Protein AF-A0A956G5C5-F1 (afdb_monomer)

Sequence (320 aa):
MAGDRRRPPRAARRTRARPTLALALTLTLLAPIALALLGCQPGQIGEELHADAEATRADAASAAADSLAPDGGAHPPGADAGSASDAQGPSPDAHVDNGAPATLCAPIAGASYASLSTAVKSDRPAAVHGDLNLMLRKQRAVGETQGLVDVGGPTDPAQPPQLYSLFGDQRVPAFSAVYQVEAWDWGCNCPKGWITSPPVTLAGMATTPGEILHAPKSSYDIGNGHTALVLYATEHTITIKYTREDNVVSGYTVHIDNICVEPSLLALYRALDAAGRGTLPALDPQQPMGRARGAEIHVAIRDTGAWMDPRVRKDWWQGK

Structure (mmCIF, N/CA/C/O backbone):
data_AF-A0A956G5C5-F1
#
_entry.id   AF-A0A956G5C5-F1
#
loop_
_atom_site.group_PDB
_atom_site.id
_atom_site.type_symbol
_atom_site.label_atom_id
_atom_site.label_alt_id
_atom_site.label_comp_id
_atom_site.label_asym_id
_atom_site.label_entity_id
_atom_site.label_seq_id
_atom_site.pdbx_PDB_ins_code
_atom_site.Cartn_x
_atom_site.Cartn_y
_atom_site.Cartn_z
_atom_site.occupancy
_atom_site.B_iso_or_equiv
_atom_site.auth_seq_id
_atom_site.auth_comp_id
_atom_site.auth_asym_id
_atom_site.auth_atom_id
_atom_site.pdbx_PDB_model_num
ATOM 1 N N . MET A 1 1 ? -62.486 -16.475 -11.092 1.00 40.41 1 MET A N 1
ATOM 2 C CA . MET A 1 1 ? -62.879 -16.262 -12.501 1.00 40.41 1 MET A CA 1
ATOM 3 C C . MET A 1 1 ? -62.954 -14.765 -12.765 1.00 40.41 1 MET A C 1
ATOM 5 O O . MET A 1 1 ? -63.597 -14.072 -11.996 1.00 40.41 1 MET A O 1
ATOM 9 N N . ALA A 1 2 ? -62.213 -14.324 -13.786 1.00 44.41 2 ALA A N 1
ATOM 10 C CA . ALA A 1 2 ? -62.256 -13.056 -14.527 1.00 44.41 2 ALA A CA 1
ATOM 11 C C . ALA A 1 2 ? -62.797 -11.782 -13.836 1.00 44.41 2 ALA A C 1
ATOM 13 O O . ALA A 1 2 ? -64.001 -11.547 -13.789 1.00 44.41 2 ALA A O 1
ATOM 14 N N . GLY A 1 3 ? -61.864 -10.912 -13.429 1.00 42.72 3 GLY A N 1
ATOM 15 C CA . GLY A 1 3 ? -62.092 -9.500 -13.124 1.00 42.72 3 GLY A CA 1
ATOM 16 C C . GLY A 1 3 ? -61.824 -8.604 -14.341 1.00 42.72 3 GLY A C 1
ATOM 17 O O . GLY A 1 3 ? -60.726 -8.592 -14.893 1.00 42.72 3 GLY A O 1
ATOM 18 N N . ASP A 1 4 ? -62.900 -7.941 -14.747 1.00 48.91 4 ASP A N 1
ATOM 19 C CA . ASP A 1 4 ? -63.105 -6.678 -15.465 1.00 48.91 4 ASP A CA 1
ATOM 20 C C . ASP A 1 4 ? -61.937 -5.971 -16.199 1.00 48.91 4 ASP A C 1
ATOM 22 O O . ASP A 1 4 ? -60.963 -5.496 -15.615 1.00 48.91 4 ASP A O 1
ATOM 26 N N . ARG A 1 5 ? -62.115 -5.799 -17.519 1.00 55.47 5 ARG A N 1
ATOM 27 C CA . ARG A 1 5 ? -61.378 -4.866 -18.385 1.00 55.47 5 ARG A CA 1
ATOM 28 C C . ARG A 1 5 ? -62.374 -3.862 -18.965 1.00 55.47 5 ARG A C 1
ATOM 30 O O . ARG A 1 5 ? -63.095 -4.232 -19.892 1.00 55.47 5 ARG A O 1
ATOM 37 N N . ARG A 1 6 ? -62.304 -2.579 -18.590 1.00 58.94 6 ARG A N 1
ATOM 38 C CA . ARG A 1 6 ? -62.753 -1.475 -19.464 1.00 58.94 6 ARG A CA 1
ATOM 39 C C . ARG A 1 6 ? -61.814 -0.268 -19.407 1.00 58.94 6 ARG A C 1
ATOM 41 O O . ARG A 1 6 ? -61.437 0.221 -18.351 1.00 58.94 6 ARG A O 1
ATOM 48 N N . ARG A 1 7 ? -61.416 0.147 -20.613 1.00 58.59 7 ARG A N 1
ATOM 49 C CA . ARG A 1 7 ? -60.510 1.250 -20.971 1.00 58.59 7 ARG A CA 1
ATOM 50 C C . ARG A 1 7 ? -61.087 2.633 -20.623 1.00 58.59 7 ARG A C 1
ATOM 52 O O . ARG A 1 7 ? -62.290 2.816 -20.793 1.00 58.59 7 ARG A O 1
ATOM 59 N N . PRO A 1 8 ? -60.235 3.635 -20.342 1.00 62.41 8 PRO A N 1
ATOM 60 C CA . PRO A 1 8 ? -60.595 5.049 -20.440 1.00 62.41 8 PRO A CA 1
ATOM 61 C C . PRO A 1 8 ? -60.343 5.645 -21.852 1.00 62.41 8 PRO A C 1
ATOM 63 O O . PRO A 1 8 ? -59.620 5.047 -22.659 1.00 62.41 8 PRO A O 1
ATOM 66 N N . PRO A 1 9 ? -60.950 6.809 -22.177 1.00 62.03 9 PRO A N 1
ATOM 67 C CA . PRO A 1 9 ? -61.027 7.353 -23.535 1.00 62.03 9 PRO A CA 1
ATOM 68 C C . PRO A 1 9 ? -59.862 8.282 -23.927 1.00 62.03 9 PRO A C 1
ATOM 70 O O . PRO A 1 9 ? -59.216 8.911 -23.094 1.00 62.03 9 PRO A O 1
ATOM 73 N N . ARG A 1 10 ? -59.636 8.389 -25.247 1.00 49.19 10 ARG A N 1
ATOM 74 C CA . ARG A 1 10 ? -58.709 9.317 -25.922 1.00 49.19 10 ARG A CA 1
ATOM 75 C C . ARG A 1 10 ? -59.396 10.645 -26.272 1.00 49.19 10 ARG A C 1
ATOM 77 O O . ARG A 1 10 ? -60.405 10.621 -26.966 1.00 49.19 10 ARG A O 1
ATOM 84 N N . ALA A 1 11 ? -58.753 11.763 -25.938 1.00 43.31 11 ALA A N 1
ATOM 85 C CA . ALA A 1 11 ? -58.810 13.079 -26.604 1.00 43.31 11 ALA A CA 1
ATOM 86 C C . ALA A 1 11 ? -57.681 13.946 -25.984 1.00 43.31 11 ALA A C 1
ATOM 88 O O . ALA A 1 11 ? -57.382 13.761 -24.815 1.00 43.31 11 ALA A O 1
ATOM 89 N N . ALA A 1 12 ? -56.961 14.870 -26.624 1.00 45.53 12 ALA A N 1
ATOM 90 C CA . ALA A 1 12 ? -57.045 15.490 -27.938 1.00 45.53 12 ALA A CA 1
ATOM 91 C C . ALA A 1 12 ? -55.646 15.998 -28.365 1.00 45.53 12 ALA A C 1
ATOM 93 O O . ALA A 1 12 ? -54.810 16.356 -27.537 1.00 45.53 12 ALA A O 1
ATOM 94 N N . ARG A 1 13 ? -55.422 16.067 -29.683 1.00 47.81 13 ARG A N 1
ATOM 95 C CA . ARG A 1 13 ? -54.284 16.731 -30.338 1.00 47.81 13 ARG A CA 1
ATOM 96 C C . ARG A 1 13 ? -54.336 18.249 -30.121 1.00 47.81 13 ARG A C 1
ATOM 98 O O . ARG A 1 13 ? -55.370 18.860 -30.377 1.00 47.81 13 ARG A O 1
ATOM 105 N N . ARG A 1 14 ? -53.190 18.867 -29.822 1.00 53.97 14 ARG A N 1
ATOM 106 C CA . ARG A 1 14 ? -52.921 20.280 -30.133 1.00 53.97 14 ARG A CA 1
ATOM 107 C C . ARG A 1 14 ? -51.583 20.412 -30.857 1.00 53.97 14 ARG A C 1
ATOM 109 O O . ARG A 1 14 ? -50.528 20.100 -30.325 1.00 53.97 14 ARG A O 1
ATOM 116 N N . THR A 1 15 ? -51.679 20.864 -32.098 1.00 47.28 15 THR A N 1
ATOM 117 C CA . THR A 1 15 ? -50.618 21.375 -32.971 1.00 47.28 15 THR A CA 1
ATOM 118 C C . THR A 1 15 ? -50.405 22.870 -32.728 1.00 47.28 15 THR A C 1
ATOM 120 O O . THR A 1 15 ? -51.401 23.587 -32.643 1.00 47.28 15 THR A O 1
ATOM 123 N N . ARG A 1 16 ? -49.145 23.332 -32.697 1.00 47.72 16 ARG A N 1
ATOM 124 C CA . ARG A 1 16 ? -48.619 24.648 -33.158 1.00 47.72 16 ARG A CA 1
ATOM 125 C C . ARG A 1 16 ? -47.121 24.690 -32.797 1.00 47.72 16 ARG A C 1
ATOM 127 O O . ARG A 1 16 ? -46.774 24.466 -31.649 1.00 47.72 16 ARG A O 1
ATOM 134 N N . ALA A 1 17 ? -46.223 24.608 -33.779 1.00 39.94 17 ALA A N 1
ATOM 135 C CA . ALA A 1 17 ? -45.674 25.704 -34.595 1.00 39.94 17 ALA A CA 1
ATOM 136 C C . ALA A 1 17 ? -44.516 26.447 -33.890 1.00 39.94 17 ALA A C 1
ATOM 138 O O . ALA A 1 17 ? -44.717 27.123 -32.887 1.00 39.94 17 ALA A O 1
ATOM 139 N N . ARG A 1 18 ? -43.307 26.285 -34.449 1.00 49.91 18 ARG A N 1
ATOM 140 C CA . ARG A 1 18 ? -42.078 27.039 -34.143 1.00 49.91 18 ARG A CA 1
ATOM 141 C C . ARG A 1 18 ? -42.164 28.463 -34.711 1.00 49.91 18 ARG A C 1
ATOM 143 O O . ARG A 1 18 ? -42.801 28.645 -35.749 1.00 49.91 18 ARG A O 1
ATOM 150 N N . PRO A 1 19 ? -41.404 29.407 -34.137 1.00 54.28 19 PRO A N 1
ATOM 151 C CA . PRO A 1 19 ? -40.632 30.307 -34.983 1.00 54.28 19 PRO A CA 1
ATOM 152 C C . PRO A 1 19 ? -39.179 30.483 -34.519 1.00 54.28 19 PRO A C 1
ATOM 154 O O . PRO A 1 19 ? -38.753 30.029 -33.459 1.00 54.28 19 PRO A O 1
ATOM 157 N N . THR A 1 20 ? -38.439 31.122 -35.411 1.00 43.97 20 THR A N 1
ATOM 158 C CA . THR A 1 20 ? -36.990 31.163 -35.588 1.00 43.97 20 THR A CA 1
ATOM 159 C C . THR A 1 20 ? -36.489 32.606 -35.383 1.00 43.97 20 THR A C 1
ATOM 161 O O . THR A 1 20 ? -37.218 33.525 -35.732 1.00 43.97 20 THR A O 1
ATOM 164 N N . LEU A 1 21 ? -35.259 32.755 -34.862 1.00 43.31 21 LEU A N 1
ATOM 165 C CA . LEU A 1 21 ? -34.276 33.870 -34.923 1.00 43.31 21 LEU A CA 1
ATOM 166 C C . LEU A 1 21 ? -34.686 35.368 -34.878 1.00 43.31 21 LEU A C 1
ATOM 168 O O . LEU A 1 21 ? -35.406 35.847 -35.744 1.00 43.31 21 LEU A O 1
ATOM 172 N N . ALA A 1 22 ? -33.986 36.127 -34.013 1.00 40.22 22 ALA A N 1
ATOM 173 C CA . ALA A 1 22 ? -33.235 37.378 -34.307 1.00 40.22 22 ALA A CA 1
ATOM 174 C C . ALA A 1 22 ? -32.468 37.804 -33.025 1.00 40.22 22 ALA A C 1
ATOM 176 O O . ALA A 1 22 ? -33.088 38.040 -31.996 1.00 40.22 22 ALA A O 1
ATOM 177 N N . LEU A 1 23 ? -31.146 37.622 -32.908 1.00 40.91 23 LEU A N 1
ATOM 178 C CA . LEU A 1 23 ? -30.057 38.572 -33.207 1.00 40.91 23 LEU A CA 1
ATOM 179 C C . LEU A 1 23 ? -30.374 40.058 -32.928 1.00 40.91 23 LEU A C 1
ATOM 181 O O . LEU A 1 23 ? -31.006 40.721 -33.744 1.00 40.91 23 LEU A O 1
ATOM 185 N N . ALA A 1 24 ? -29.842 40.594 -31.825 1.00 41.69 24 ALA A N 1
ATOM 186 C CA . ALA A 1 24 ? -29.609 42.025 -31.648 1.00 41.69 24 ALA A CA 1
ATOM 187 C C . ALA A 1 24 ? -28.292 42.241 -30.886 1.00 41.69 24 ALA A C 1
ATOM 189 O O . ALA A 1 24 ? -28.106 41.787 -29.760 1.00 41.69 24 ALA A O 1
ATOM 190 N N . LEU A 1 25 ? -27.377 42.893 -31.592 1.00 39.28 25 LEU A N 1
ATOM 191 C CA . LEU A 1 25 ? -26.035 43.306 -31.221 1.00 39.28 25 LEU A CA 1
ATOM 192 C C . LEU A 1 25 ? -26.143 44.652 -30.483 1.00 39.28 25 LEU A C 1
ATOM 194 O O . LEU A 1 25 ? -26.683 45.598 -31.052 1.00 39.28 25 LEU A O 1
ATOM 198 N N . THR A 1 26 ? -25.618 44.777 -29.265 1.00 41.38 26 THR A N 1
ATOM 199 C CA . THR A 1 26 ? -25.395 46.092 -28.636 1.00 41.38 26 THR A CA 1
ATOM 200 C C . THR A 1 26 ? -23.953 46.209 -28.174 1.00 41.38 26 THR A C 1
ATOM 202 O O . THR A 1 26 ? -23.518 45.557 -27.229 1.00 41.38 26 THR A O 1
ATOM 205 N N . LEU A 1 27 ? -23.238 47.041 -28.924 1.00 35.59 27 LEU A N 1
ATOM 206 C CA . LEU A 1 27 ? -21.883 47.523 -28.733 1.00 35.59 27 LEU A CA 1
ATOM 207 C C . LEU A 1 27 ? -21.951 48.797 -27.875 1.00 35.59 27 LEU A C 1
ATOM 209 O O . LEU A 1 27 ? -22.601 49.758 -28.285 1.00 35.59 27 LEU A O 1
ATOM 213 N N . THR A 1 28 ? -21.253 48.839 -26.742 1.00 44.75 28 THR A N 1
ATOM 214 C CA . THR A 1 28 ? -20.993 50.096 -26.022 1.00 44.75 28 THR A CA 1
ATOM 215 C C . THR A 1 28 ? -19.516 50.171 -25.651 1.00 44.75 28 THR A C 1
ATOM 217 O O . THR A 1 28 ? -19.006 49.357 -24.887 1.00 44.75 28 THR A O 1
ATOM 220 N N . LEU A 1 29 ? -18.839 51.151 -26.254 1.00 42.94 29 LEU A N 1
ATOM 221 C CA . LEU A 1 29 ? -17.496 51.632 -25.932 1.00 42.94 29 LEU A CA 1
ATOM 222 C C . LEU A 1 29 ? -17.422 52.141 -24.484 1.00 42.94 29 LEU A C 1
ATOM 224 O O . LEU A 1 29 ? -18.329 52.854 -24.062 1.00 42.94 29 LEU A O 1
ATOM 228 N N . LEU A 1 30 ? -16.281 51.934 -23.816 1.00 35.94 30 LEU A N 1
ATOM 229 C CA . LEU A 1 30 ? -15.563 52.992 -23.089 1.00 35.94 30 LEU A CA 1
ATOM 230 C C . LEU A 1 30 ? -14.120 52.559 -22.775 1.00 35.94 30 LEU A C 1
ATOM 232 O O . LEU A 1 30 ? -13.854 51.441 -22.344 1.00 35.94 30 LEU A O 1
ATOM 236 N N . ALA A 1 31 ? -13.206 53.474 -23.085 1.00 35.38 31 ALA A N 1
ATOM 237 C CA . ALA A 1 31 ? -11.751 53.381 -23.033 1.00 35.38 31 ALA A CA 1
ATOM 238 C C . ALA A 1 31 ? -11.196 53.725 -21.616 1.00 35.38 31 ALA A C 1
ATOM 240 O O . ALA A 1 31 ? -11.981 54.065 -20.730 1.00 35.38 31 ALA A O 1
ATOM 241 N N . PRO A 1 32 ? -9.868 53.626 -21.378 1.00 57.62 32 PRO A N 1
ATOM 242 C CA . PRO A 1 32 ? -9.263 53.336 -20.073 1.00 57.62 32 PRO A CA 1
ATOM 243 C C . PRO A 1 32 ? -8.730 54.578 -19.344 1.00 57.62 32 PRO A C 1
ATOM 245 O O . PRO A 1 32 ? -8.278 55.508 -20.004 1.00 57.62 32 PRO A O 1
ATOM 248 N N . ILE A 1 33 ? -8.668 54.560 -18.003 1.00 35.78 33 ILE A N 1
ATOM 249 C CA . ILE A 1 33 ? -7.816 55.466 -17.204 1.00 35.78 33 ILE A CA 1
ATOM 250 C C . ILE A 1 33 ? -7.253 54.734 -15.975 1.00 35.78 33 ILE A C 1
ATOM 252 O O . ILE A 1 33 ? -7.895 53.880 -15.373 1.00 35.78 33 ILE A O 1
ATOM 256 N N . ALA A 1 34 ? -6.002 55.076 -15.684 1.00 32.88 34 ALA A N 1
ATOM 257 C CA . ALA A 1 34 ? -5.032 54.416 -14.835 1.00 32.88 34 ALA A CA 1
ATOM 258 C C . ALA A 1 34 ? -5.119 54.733 -13.325 1.00 32.88 34 ALA A C 1
ATOM 260 O O . ALA A 1 34 ? -5.647 55.759 -12.914 1.00 32.88 34 ALA A O 1
ATOM 261 N N . LEU A 1 35 ? -4.426 53.869 -12.571 1.00 31.86 35 LEU A N 1
ATOM 262 C CA . LEU A 1 35 ? -3.571 54.146 -11.407 1.00 31.86 35 LEU A CA 1
ATOM 263 C C . LEU A 1 35 ? -4.197 54.699 -10.109 1.00 31.86 35 LEU A C 1
ATOM 265 O O . LEU A 1 35 ? -4.396 55.898 -9.955 1.00 31.86 35 LEU A O 1
ATOM 269 N N . ALA A 1 36 ? -4.272 53.830 -9.095 1.00 32.53 36 ALA A N 1
ATOM 270 C CA . ALA A 1 36 ? -3.889 54.180 -7.725 1.00 32.53 36 ALA A CA 1
ATOM 271 C C . ALA A 1 36 ? -3.393 52.933 -6.969 1.00 32.53 36 ALA A C 1
ATOM 273 O O . ALA A 1 36 ? -4.145 52.002 -6.688 1.00 32.53 36 ALA A O 1
ATOM 274 N N . LEU A 1 37 ? -2.093 52.941 -6.671 1.00 33.16 37 LEU A N 1
ATOM 275 C CA . LEU A 1 37 ? -1.434 52.131 -5.652 1.00 33.16 37 LEU A CA 1
ATOM 276 C C . LEU A 1 37 ? -1.980 52.492 -4.262 1.00 33.16 37 LEU A C 1
ATOM 278 O O . LEU A 1 37 ? -2.039 53.679 -3.959 1.00 33.16 37 LEU A O 1
ATOM 282 N N . LEU A 1 38 ? -2.278 51.497 -3.418 1.00 32.34 38 LEU A N 1
ATOM 283 C CA . LEU A 1 38 ? -1.754 51.362 -2.045 1.00 32.34 38 LEU A CA 1
ATOM 284 C C . LEU A 1 38 ? -2.378 50.146 -1.328 1.00 32.34 38 LEU A C 1
ATOM 286 O O . LEU A 1 38 ? -3.590 50.069 -1.171 1.00 32.34 38 LEU A O 1
ATOM 290 N N . GLY A 1 39 ? -1.517 49.275 -0.790 1.00 29.86 39 GLY A N 1
ATOM 291 C CA . GLY A 1 39 ? -1.740 48.679 0.532 1.00 29.86 39 GLY A CA 1
ATOM 292 C C . GLY A 1 39 ? -2.356 47.280 0.622 1.00 29.86 39 GLY A C 1
ATOM 293 O O . GLY A 1 39 ? -3.486 47.138 1.070 1.00 29.86 39 GLY A O 1
ATOM 294 N N . CYS A 1 40 ? -1.566 46.233 0.373 1.00 28.45 40 CYS A N 1
ATOM 295 C CA . CYS A 1 40 ? -1.612 45.034 1.219 1.00 28.45 40 CYS A CA 1
ATOM 296 C C . CYS A 1 40 ? -0.244 44.342 1.172 1.00 28.45 40 CYS A C 1
ATOM 298 O O . CYS A 1 40 ? 0.145 43.779 0.151 1.00 28.45 40 CYS A O 1
ATOM 300 N N . GLN A 1 41 ? 0.533 44.484 2.247 1.00 33.78 41 GLN A N 1
ATOM 301 C CA . GLN A 1 41 ? 1.828 43.823 2.395 1.00 33.78 41 GLN A CA 1
ATOM 302 C C . GLN A 1 41 ? 1.630 42.308 2.573 1.00 33.78 41 GLN A C 1
ATOM 304 O O . GLN A 1 41 ? 0.753 41.912 3.341 1.00 33.78 41 GLN A O 1
ATOM 309 N N . PRO A 1 42 ? 2.463 41.458 1.946 1.00 35.69 42 PRO A N 1
ATOM 310 C CA . PRO A 1 42 ? 2.576 40.058 2.320 1.00 35.69 42 PRO A CA 1
ATOM 311 C C . PRO A 1 42 ? 3.486 39.959 3.551 1.00 35.69 42 PRO A C 1
ATOM 313 O O . PRO A 1 42 ? 4.675 40.270 3.490 1.00 35.69 42 PRO A O 1
ATOM 316 N N . GLY A 1 43 ? 2.913 39.559 4.682 1.00 32.25 43 GLY A N 1
ATOM 317 C CA . GLY A 1 43 ? 3.634 39.312 5.923 1.00 32.25 43 GLY A CA 1
ATOM 318 C C . GLY A 1 43 ? 3.067 38.086 6.627 1.00 32.25 43 GLY A C 1
ATOM 319 O O . GLY A 1 43 ? 1.906 38.090 7.017 1.00 32.25 43 GLY A O 1
ATOM 320 N N . GLN A 1 44 ? 3.929 37.079 6.791 1.00 40.84 44 GLN A N 1
ATOM 321 C CA . GLN A 1 44 ? 3.855 35.983 7.765 1.00 40.84 44 GLN A CA 1
ATOM 322 C C . GLN A 1 44 ? 2.750 34.932 7.595 1.00 40.84 44 GLN A C 1
ATOM 324 O O . GLN A 1 44 ? 1.756 34.954 8.308 1.00 40.84 44 GLN A O 1
ATOM 329 N N . ILE A 1 45 ? 3.011 33.951 6.724 1.00 37.28 45 ILE A N 1
ATOM 330 C CA . ILE A 1 45 ? 2.906 32.501 7.007 1.00 37.28 45 ILE A CA 1
ATOM 331 C C . ILE A 1 45 ? 3.521 31.753 5.815 1.00 37.28 45 ILE A C 1
ATOM 333 O O . ILE A 1 45 ? 2.852 31.429 4.840 1.00 37.28 45 ILE A O 1
ATOM 337 N N . GLY A 1 46 ? 4.836 31.559 5.854 1.00 35.84 46 GLY A N 1
ATOM 338 C CA . GLY A 1 46 ? 5.599 30.946 4.771 1.00 35.84 46 GLY A CA 1
ATOM 339 C C . GLY A 1 46 ? 6.984 30.563 5.259 1.00 35.84 46 GLY A C 1
ATOM 340 O O . GLY A 1 46 ? 7.958 31.186 4.865 1.00 35.84 46 GLY A O 1
ATOM 341 N N . GLU A 1 47 ? 7.049 29.586 6.161 1.00 36.31 47 GLU A N 1
ATOM 342 C CA . GLU A 1 47 ? 8.312 29.025 6.648 1.00 36.31 47 GLU A CA 1
ATOM 343 C C . GLU A 1 47 ? 8.060 27.614 7.213 1.00 36.31 47 GLU A C 1
ATOM 345 O O . GLU A 1 47 ? 8.143 27.408 8.410 1.00 36.31 47 GLU A O 1
ATOM 350 N N . GLU A 1 48 ? 7.640 26.657 6.367 1.00 42.16 48 GLU A N 1
ATOM 351 C CA . GLU A 1 48 ? 7.881 25.212 6.632 1.00 42.16 48 GLU A CA 1
ATOM 352 C C . GLU A 1 48 ? 7.580 24.240 5.466 1.00 42.16 48 GLU A C 1
ATOM 354 O O . GLU A 1 48 ? 7.811 23.047 5.605 1.00 42.16 48 GLU A O 1
ATOM 359 N N . LEU A 1 49 ? 7.110 24.687 4.292 1.00 40.84 49 LEU A N 1
ATOM 360 C CA . LEU A 1 49 ? 6.674 23.767 3.214 1.00 40.84 49 LEU A CA 1
ATOM 361 C C . LEU A 1 49 ? 7.404 23.935 1.866 1.00 40.84 49 LEU A C 1
ATOM 363 O O . LEU A 1 49 ? 6.883 23.526 0.834 1.00 40.84 49 LEU A O 1
ATOM 367 N N . HIS A 1 50 ? 8.599 24.534 1.843 1.00 32.06 50 HIS A N 1
ATOM 368 C CA . HIS A 1 50 ? 9.333 24.793 0.587 1.00 32.06 50 HIS A CA 1
ATOM 369 C C . HIS A 1 50 ? 10.777 24.263 0.535 1.00 32.06 50 HIS A C 1
ATOM 371 O O . HIS A 1 50 ? 11.463 24.490 -0.455 1.00 32.06 50 HIS A O 1
ATOM 377 N N . ALA A 1 51 ? 11.247 23.534 1.553 1.00 32.84 51 ALA A N 1
ATOM 378 C CA . ALA A 1 51 ? 12.644 23.085 1.611 1.00 32.84 51 ALA A CA 1
ATOM 379 C C . ALA A 1 51 ? 12.951 21.814 0.789 1.00 32.84 51 ALA A C 1
ATOM 381 O O . ALA A 1 51 ? 14.105 21.596 0.433 1.00 32.84 51 ALA A O 1
ATOM 382 N N . ASP A 1 52 ? 11.951 21.006 0.421 1.00 40.31 52 ASP A N 1
ATOM 383 C CA . ASP A 1 52 ? 12.214 19.682 -0.174 1.00 40.31 52 ASP A CA 1
ATOM 384 C C . ASP A 1 52 ? 12.217 19.655 -1.716 1.00 40.31 52 ASP A C 1
ATOM 386 O O . ASP A 1 52 ? 12.588 18.645 -2.311 1.00 40.31 52 ASP A O 1
ATOM 390 N N . ALA A 1 53 ? 11.853 20.754 -2.390 1.00 35.19 53 ALA A N 1
ATOM 391 C CA . ALA A 1 53 ? 11.744 20.788 -3.856 1.00 35.19 53 ALA A CA 1
ATOM 392 C C . ALA A 1 53 ? 12.942 21.434 -4.584 1.00 35.19 53 ALA A C 1
ATOM 394 O O . ALA A 1 53 ? 13.103 21.225 -5.787 1.00 35.19 53 ALA A O 1
ATOM 395 N N . GLU A 1 54 ? 13.793 22.208 -3.899 1.00 32.41 54 GLU A N 1
ATOM 396 C CA . GLU A 1 54 ? 14.885 22.963 -4.546 1.00 32.41 54 GLU A CA 1
ATOM 397 C C . GLU A 1 54 ? 16.280 22.330 -4.371 1.00 32.41 54 GLU A C 1
ATOM 399 O O . GLU A 1 54 ? 17.178 22.580 -5.178 1.00 32.41 54 GLU A O 1
ATOM 404 N N . ALA A 1 55 ? 16.455 21.419 -3.406 1.00 35.28 55 ALA A N 1
ATOM 405 C CA . ALA A 1 55 ? 17.722 20.711 -3.183 1.00 35.28 55 ALA A CA 1
ATOM 406 C C . ALA A 1 55 ? 18.107 19.765 -4.342 1.00 35.28 55 ALA A C 1
ATOM 408 O O . ALA A 1 55 ? 19.279 19.467 -4.552 1.00 35.28 55 ALA A O 1
ATOM 409 N N . THR A 1 56 ? 17.148 19.339 -5.170 1.00 43.50 56 THR A N 1
ATOM 410 C CA . THR A 1 56 ? 17.380 18.354 -6.241 1.00 43.50 56 THR A CA 1
ATOM 411 C C . THR A 1 56 ? 18.079 18.922 -7.485 1.00 43.50 56 THR A C 1
ATOM 413 O O . THR A 1 56 ? 18.466 18.154 -8.363 1.00 43.50 56 THR A O 1
ATOM 416 N N . ARG A 1 57 ? 18.255 20.249 -7.605 1.00 34.25 57 ARG A N 1
ATOM 417 C CA . ARG A 1 57 ? 18.919 20.873 -8.773 1.00 34.25 57 ARG A CA 1
ATOM 418 C C . ARG A 1 57 ? 20.368 21.301 -8.540 1.00 34.25 57 ARG A C 1
ATOM 420 O O . ARG A 1 57 ? 21.083 21.472 -9.524 1.00 34.25 57 ARG A O 1
ATOM 427 N N . ALA A 1 58 ? 20.815 21.452 -7.295 1.00 33.50 58 ALA A N 1
ATOM 428 C CA . ALA A 1 58 ? 22.170 21.928 -7.003 1.00 33.50 58 ALA A CA 1
ATOM 429 C C . ALA A 1 58 ? 23.226 20.802 -7.000 1.00 33.50 58 ALA A C 1
ATOM 431 O O . ALA A 1 58 ? 24.354 21.026 -7.436 1.00 33.50 58 ALA A O 1
ATOM 432 N N . ASP A 1 59 ? 22.861 19.576 -6.612 1.00 35.38 59 ASP A N 1
ATOM 433 C CA . ASP A 1 59 ? 23.838 18.486 -6.433 1.00 35.38 59 ASP A CA 1
ATOM 434 C C . ASP A 1 59 ? 24.236 17.756 -7.728 1.00 35.38 59 ASP A C 1
ATOM 436 O O . ASP A 1 59 ? 25.272 17.092 -7.782 1.00 35.38 59 ASP A O 1
ATOM 440 N N . ALA A 1 60 ? 23.489 17.940 -8.822 1.00 35.16 60 ALA A N 1
ATOM 441 C CA . ALA A 1 60 ? 23.834 17.359 -10.123 1.00 35.16 60 ALA A CA 1
ATOM 442 C C . ALA A 1 60 ? 25.051 18.033 -10.797 1.00 35.16 60 ALA A C 1
ATOM 444 O O . ALA A 1 60 ? 25.611 17.478 -11.741 1.00 35.16 60 ALA A O 1
ATOM 445 N N . ALA A 1 61 ? 25.479 19.211 -10.326 1.00 33.19 61 ALA A N 1
ATOM 446 C CA . ALA A 1 61 ? 26.583 19.969 -10.922 1.00 33.19 61 ALA A CA 1
ATOM 447 C C . ALA A 1 61 ? 27.958 19.713 -10.267 1.00 33.19 61 ALA A C 1
ATOM 449 O O . ALA A 1 61 ? 28.975 20.110 -10.832 1.00 33.19 61 ALA A O 1
ATOM 450 N N . SER A 1 62 ? 28.016 19.040 -9.110 1.00 36.19 62 SER A N 1
ATOM 451 C CA . SER A 1 62 ? 29.261 18.850 -8.338 1.00 36.19 62 SER A CA 1
ATOM 452 C C . SER A 1 62 ? 29.987 17.522 -8.633 1.00 36.19 62 SER A C 1
ATOM 454 O O . SER A 1 62 ? 31.180 17.386 -8.382 1.00 36.19 62 SER A O 1
ATOM 456 N N . ALA A 1 63 ? 29.312 16.537 -9.236 1.00 33.34 63 ALA A N 1
ATOM 457 C CA . ALA A 1 63 ? 29.850 15.180 -9.405 1.00 33.34 63 ALA A CA 1
ATOM 458 C C . ALA A 1 63 ? 30.671 14.939 -10.696 1.00 33.34 63 ALA A C 1
ATOM 460 O O . ALA A 1 63 ? 30.989 13.794 -11.010 1.00 33.34 63 ALA A O 1
ATOM 461 N N . ALA A 1 64 ? 31.015 15.981 -11.465 1.00 34.50 64 ALA A N 1
ATOM 462 C CA . ALA A 1 64 ? 31.682 15.836 -12.769 1.00 34.50 64 ALA A CA 1
ATOM 463 C C . ALA A 1 64 ? 33.188 16.167 -12.779 1.00 34.50 64 ALA A C 1
ATOM 465 O O . ALA A 1 64 ? 33.781 16.248 -13.855 1.00 34.50 64 ALA A O 1
ATOM 466 N N . ALA A 1 65 ? 33.827 16.363 -11.625 1.00 36.25 65 ALA A N 1
ATOM 467 C CA . ALA A 1 65 ? 35.235 16.751 -11.586 1.00 36.25 65 ALA A CA 1
ATOM 468 C C . ALA A 1 65 ? 35.990 16.144 -10.399 1.00 36.25 65 ALA A C 1
ATOM 470 O O . ALA A 1 65 ? 36.396 16.878 -9.511 1.00 36.25 65 ALA A O 1
ATOM 471 N N . ASP A 1 66 ? 36.201 14.824 -10.390 1.00 30.86 66 ASP A N 1
ATOM 472 C CA . ASP A 1 66 ? 37.493 14.283 -9.943 1.00 30.86 66 ASP A CA 1
ATOM 473 C C . ASP A 1 66 ? 37.631 12.782 -10.231 1.00 30.86 66 ASP A C 1
ATOM 475 O O . ASP A 1 66 ? 36.795 11.983 -9.811 1.00 30.86 66 ASP A O 1
ATOM 479 N N . SER A 1 67 ? 38.691 12.413 -10.955 1.00 32.19 67 SER A N 1
ATOM 480 C CA . SER A 1 67 ? 39.507 11.189 -10.805 1.00 32.19 67 SER A CA 1
ATOM 481 C C . SER A 1 67 ? 40.152 10.765 -12.132 1.00 32.19 67 SER A C 1
ATOM 483 O O . SER A 1 67 ? 39.628 9.981 -12.922 1.00 32.19 67 SER A O 1
ATOM 485 N N . LEU A 1 68 ? 41.363 11.280 -12.345 1.00 31.95 68 LEU A N 1
ATOM 486 C CA . LEU A 1 68 ? 42.400 10.651 -13.160 1.00 31.95 68 LEU A CA 1
ATOM 487 C C . LEU A 1 68 ? 43.293 9.813 -12.221 1.00 31.95 68 LEU A C 1
ATOM 489 O O . LEU A 1 68 ? 43.747 10.306 -11.193 1.00 31.95 68 LEU A O 1
ATOM 493 N N . ALA A 1 69 ? 43.517 8.547 -12.583 1.00 33.47 69 ALA A N 1
ATOM 494 C CA . ALA A 1 69 ? 44.505 7.603 -12.017 1.00 33.47 69 ALA A CA 1
ATOM 495 C C . ALA A 1 69 ? 45.961 7.977 -12.466 1.00 33.47 69 ALA A C 1
ATOM 497 O O . ALA A 1 69 ? 46.056 8.974 -13.191 1.00 33.47 69 ALA A O 1
ATOM 498 N N . PRO A 1 70 ? 47.083 7.232 -12.189 1.00 51.31 70 PRO A N 1
ATOM 499 C CA . PRO A 1 70 ? 47.217 5.814 -11.760 1.00 51.31 70 PRO A CA 1
ATOM 500 C C . PRO A 1 70 ? 48.463 5.414 -10.882 1.00 51.31 70 PRO A C 1
ATOM 502 O O . PRO A 1 70 ? 49.163 6.271 -10.350 1.00 51.31 70 PRO A O 1
ATOM 505 N N . ASP A 1 71 ? 48.721 4.086 -10.829 1.00 32.72 71 ASP A N 1
ATOM 506 C CA . ASP A 1 71 ? 49.912 3.288 -10.406 1.00 32.72 71 ASP A CA 1
ATOM 507 C C . ASP A 1 71 ? 50.201 3.088 -8.903 1.00 32.72 71 ASP A C 1
ATOM 509 O O . ASP A 1 71 ? 50.017 3.984 -8.095 1.00 32.72 71 ASP A O 1
ATOM 513 N N . GLY A 1 72 ? 50.699 1.947 -8.401 1.00 29.48 72 GLY A N 1
ATOM 514 C CA . GLY A 1 72 ? 51.155 0.669 -8.969 1.00 29.48 72 GLY A CA 1
ATOM 515 C C . GLY A 1 72 ? 51.970 -0.085 -7.887 1.00 29.48 72 GLY A C 1
ATOM 516 O O . GLY A 1 72 ? 52.606 0.556 -7.053 1.00 29.48 72 GLY A O 1
ATOM 517 N N . GLY A 1 73 ? 51.964 -1.427 -7.858 1.00 28.45 73 GLY A N 1
ATOM 518 C CA . GLY A 1 73 ? 52.878 -2.205 -6.996 1.00 28.45 73 GLY A CA 1
ATOM 519 C C . GLY A 1 73 ? 52.432 -3.636 -6.662 1.00 28.45 73 GLY A C 1
ATOM 520 O O . GLY A 1 73 ? 51.397 -3.844 -6.038 1.00 28.45 73 GLY A O 1
ATOM 521 N N . ALA A 1 74 ? 53.236 -4.625 -7.062 1.00 30.62 74 ALA A N 1
ATOM 522 C CA . ALA A 1 74 ? 52.979 -6.065 -6.976 1.00 30.62 74 ALA A CA 1
ATOM 523 C C . ALA A 1 74 ? 53.835 -6.791 -5.900 1.00 30.62 74 ALA A C 1
ATOM 525 O O . A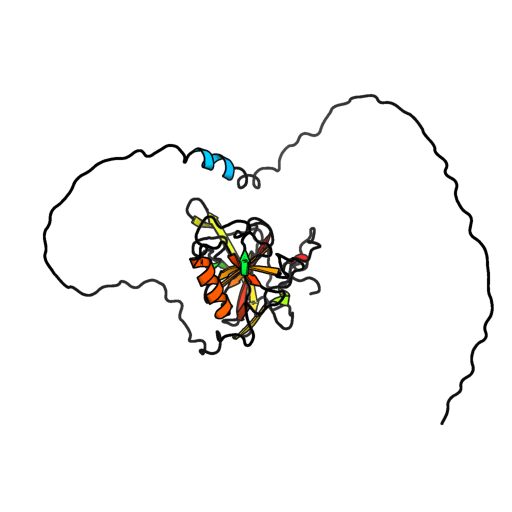LA A 1 74 ? 55.014 -6.479 -5.800 1.00 30.62 74 ALA A O 1
ATOM 526 N N . HIS A 1 75 ? 53.212 -7.760 -5.185 1.00 33.34 75 HIS A N 1
ATOM 527 C CA . HIS A 1 75 ? 53.614 -9.139 -4.732 1.00 33.34 75 HIS A CA 1
ATOM 528 C C . HIS A 1 75 ? 55.037 -9.433 -4.129 1.00 33.34 75 HIS A C 1
ATOM 530 O O . HIS A 1 75 ? 55.959 -8.713 -4.490 1.00 33.34 75 HIS A O 1
ATOM 536 N N . PRO A 1 76 ? 55.321 -10.513 -3.317 1.00 42.91 76 PRO A N 1
ATOM 537 C CA . PRO A 1 76 ? 54.657 -11.837 -3.261 1.00 42.91 76 PRO A CA 1
ATOM 538 C C . PRO A 1 76 ? 54.646 -12.561 -1.852 1.00 42.91 76 PRO A C 1
ATOM 540 O O . PRO A 1 76 ? 54.496 -11.847 -0.863 1.00 42.91 76 PRO A O 1
ATOM 543 N N . PRO A 1 77 ? 54.672 -13.922 -1.685 1.00 50.09 77 PRO A N 1
ATOM 544 C CA . PRO A 1 77 ? 53.606 -14.668 -0.991 1.00 50.09 77 PRO A CA 1
ATOM 545 C C . PRO A 1 77 ? 54.055 -15.445 0.276 1.00 50.09 77 PRO A C 1
ATOM 547 O O . PRO A 1 77 ? 55.238 -15.681 0.506 1.00 50.09 77 PRO A O 1
ATOM 550 N N . GLY A 1 78 ? 53.097 -15.928 1.072 1.00 32.34 78 GLY A N 1
ATOM 551 C CA . GLY A 1 78 ? 53.359 -16.849 2.185 1.00 32.34 78 GLY A CA 1
ATOM 552 C C . GLY A 1 78 ? 52.121 -17.668 2.540 1.00 32.34 78 GLY A C 1
ATOM 553 O O . GLY A 1 78 ? 51.096 -17.109 2.918 1.00 32.34 78 GLY A O 1
ATOM 554 N N . ALA A 1 79 ? 52.221 -18.984 2.369 1.00 35.09 79 ALA A N 1
ATOM 555 C CA . ALA A 1 79 ? 51.236 -19.971 2.788 1.00 35.09 79 ALA A CA 1
ATOM 556 C C . ALA A 1 79 ? 51.381 -20.278 4.287 1.00 35.09 79 ALA A C 1
ATOM 558 O O . ALA A 1 79 ? 52.507 -20.358 4.766 1.00 35.09 79 ALA A O 1
ATOM 559 N N . ASP A 1 80 ? 50.271 -20.497 4.996 1.00 32.31 80 ASP A N 1
ATOM 560 C CA . ASP A 1 80 ? 50.038 -21.770 5.692 1.00 32.31 80 ASP A CA 1
ATOM 561 C C . ASP A 1 80 ? 48.617 -21.881 6.262 1.00 32.31 80 ASP A C 1
ATOM 563 O O . ASP A 1 80 ? 47.944 -20.897 6.569 1.00 32.31 80 ASP A O 1
ATOM 567 N N . ALA A 1 81 ? 48.164 -23.130 6.336 1.00 35.94 81 ALA A N 1
ATOM 568 C CA . ALA A 1 81 ? 46.835 -23.570 6.723 1.00 35.94 81 ALA A CA 1
ATOM 569 C C . ALA A 1 81 ? 46.608 -23.560 8.246 1.00 35.94 81 ALA A C 1
ATOM 571 O O . ALA A 1 81 ? 47.510 -23.838 9.031 1.00 35.94 81 ALA A O 1
ATOM 572 N N . GLY A 1 82 ? 45.352 -23.358 8.651 1.00 29.28 82 GLY A N 1
ATOM 573 C CA . GLY A 1 82 ? 44.899 -23.576 10.023 1.00 29.28 82 GLY A CA 1
ATOM 574 C C . GLY A 1 82 ? 43.384 -23.446 10.151 1.00 29.28 82 GLY A C 1
ATOM 575 O O . GLY A 1 82 ? 42.861 -22.345 10.279 1.00 29.28 82 GLY A O 1
ATOM 576 N N . SER A 1 83 ? 42.682 -24.580 10.109 1.00 34.22 83 SER A N 1
ATOM 577 C CA . SER A 1 83 ? 41.273 -24.702 10.493 1.00 34.22 83 SER A CA 1
ATOM 578 C C . SER A 1 83 ? 41.066 -24.319 11.960 1.00 34.22 83 SER A C 1
ATOM 580 O O . SER A 1 83 ? 41.727 -24.879 12.832 1.00 34.22 83 SER A O 1
ATOM 582 N N . ALA A 1 84 ? 40.080 -23.468 12.241 1.00 33.97 84 ALA A N 1
ATOM 583 C CA . ALA A 1 84 ? 39.405 -23.417 13.535 1.00 33.97 84 ALA A CA 1
ATOM 584 C C . ALA A 1 84 ? 37.956 -22.956 13.334 1.00 33.97 84 ALA A C 1
ATOM 586 O O . ALA A 1 84 ? 37.690 -21.897 12.768 1.00 33.97 84 ALA A O 1
ATOM 587 N N . SER A 1 85 ? 37.048 -23.830 13.757 1.00 34.59 85 SER A N 1
ATOM 588 C CA . SER A 1 85 ? 35.603 -23.643 13.829 1.00 34.59 85 SER A CA 1
ATOM 589 C C . SER A 1 85 ? 35.232 -22.680 14.963 1.00 34.59 85 SER A C 1
ATOM 591 O O . SER A 1 85 ? 35.982 -22.543 15.927 1.00 34.59 85 SER A O 1
ATOM 593 N N . ASP A 1 86 ? 34.020 -22.136 14.853 1.00 31.47 86 ASP A N 1
ATOM 594 C CA . ASP A 1 86 ? 33.160 -21.618 15.927 1.00 31.47 86 ASP A CA 1
ATOM 595 C C . ASP A 1 86 ? 33.427 -20.202 16.467 1.00 31.47 86 ASP A C 1
ATOM 597 O O . ASP A 1 86 ? 34.303 -19.973 17.295 1.00 31.47 86 ASP A O 1
ATOM 601 N N . ALA A 1 87 ? 32.559 -19.262 16.065 1.00 33.72 87 ALA A N 1
ATOM 602 C CA . ALA A 1 87 ? 31.634 -18.559 16.971 1.00 33.72 87 ALA A CA 1
ATOM 603 C C . ALA A 1 87 ? 30.859 -17.462 16.206 1.00 33.72 87 ALA A C 1
ATOM 605 O O . ALA A 1 87 ? 31.221 -16.285 16.230 1.00 33.72 87 ALA A O 1
ATOM 606 N N . GLN A 1 88 ? 29.760 -17.834 15.537 1.00 36.34 88 GLN A N 1
ATOM 607 C CA . GLN A 1 88 ? 28.722 -16.868 15.167 1.00 36.34 88 GLN A CA 1
ATOM 608 C C . GLN A 1 88 ? 28.040 -16.382 16.456 1.00 36.34 88 GLN A C 1
ATOM 610 O O . GLN A 1 88 ? 27.381 -17.157 17.150 1.00 36.34 88 GLN A O 1
ATOM 615 N N . GLY A 1 89 ? 28.202 -15.098 16.780 1.00 31.41 89 GLY A N 1
ATOM 616 C CA . GLY A 1 89 ? 27.378 -14.424 17.781 1.00 31.41 89 GLY A CA 1
ATOM 617 C C . GLY A 1 89 ? 25.910 -14.343 17.326 1.00 31.41 89 GLY A C 1
ATOM 618 O O . GLY A 1 89 ? 25.646 -14.331 16.121 1.00 31.41 89 GLY A O 1
ATOM 619 N N . PRO A 1 90 ? 24.942 -14.307 18.257 1.00 35.47 90 PRO A N 1
ATOM 620 C CA . PRO A 1 90 ? 23.526 -14.314 17.910 1.00 35.47 90 PRO A CA 1
ATOM 621 C C . PRO A 1 90 ? 23.117 -12.995 17.237 1.00 35.47 90 PRO A C 1
ATOM 623 O O . PRO A 1 90 ? 23.269 -11.918 17.812 1.00 35.47 90 PRO A O 1
ATOM 626 N N . SER A 1 91 ? 22.582 -13.099 16.017 1.00 41.53 91 SER A N 1
ATOM 627 C CA . SER A 1 91 ? 21.862 -12.020 15.324 1.00 41.53 91 SER A CA 1
ATOM 628 C C . SER A 1 91 ? 20.533 -11.733 16.049 1.00 41.53 91 SER A C 1
ATOM 630 O O . SER A 1 91 ? 19.909 -12.683 16.527 1.00 41.53 91 SER A O 1
ATOM 632 N N . PRO A 1 92 ? 20.050 -10.478 16.133 1.00 41.53 92 PRO A N 1
ATOM 633 C CA . PRO A 1 92 ? 18.831 -10.124 16.871 1.00 41.53 92 PRO A CA 1
ATOM 634 C C . PRO A 1 92 ? 17.513 -10.427 16.121 1.00 41.53 92 PRO A C 1
ATOM 636 O O . PRO A 1 92 ? 16.460 -9.923 16.508 1.00 41.53 92 PRO A O 1
ATOM 639 N N . ASP A 1 93 ? 17.532 -11.273 15.088 1.00 48.25 93 ASP A N 1
ATOM 640 C CA . ASP A 1 93 ? 16.365 -11.606 14.257 1.00 48.25 93 ASP A CA 1
ATOM 641 C C . ASP A 1 93 ? 15.578 -12.812 14.789 1.00 48.25 93 ASP A C 1
ATOM 643 O O . ASP A 1 93 ? 15.478 -13.854 14.143 1.00 48.25 93 ASP A O 1
ATOM 647 N N . ALA A 1 94 ? 14.984 -12.683 15.974 1.00 35.91 94 ALA A N 1
ATOM 648 C CA . ALA A 1 94 ? 14.022 -13.666 16.472 1.00 35.91 94 ALA A CA 1
ATOM 649 C C . ALA A 1 94 ? 12.639 -13.028 16.645 1.00 35.91 94 ALA A C 1
ATOM 651 O O . ALA A 1 94 ? 12.139 -12.861 17.758 1.00 35.91 94 ALA A O 1
ATOM 652 N N . HIS A 1 95 ? 11.993 -12.690 15.526 1.00 49.38 95 HIS A N 1
ATOM 653 C CA . HIS A 1 95 ? 10.534 -12.675 15.505 1.00 49.38 95 HIS A CA 1
ATOM 654 C C . HIS A 1 95 ? 10.077 -14.137 15.543 1.00 49.38 95 HIS A C 1
ATOM 656 O O . HIS A 1 95 ? 10.390 -14.915 14.644 1.00 49.38 95 HIS A O 1
ATOM 662 N N . VAL A 1 96 ? 9.423 -14.533 16.635 1.00 44.75 96 VAL A N 1
ATOM 663 C CA . VAL A 1 96 ? 8.977 -15.910 16.869 1.00 44.75 96 VAL A CA 1
ATOM 664 C C . VAL A 1 96 ? 7.988 -16.309 15.772 1.00 44.75 96 VAL A C 1
ATOM 666 O O . VAL A 1 96 ? 6.851 -15.837 15.745 1.00 44.75 96 VAL A O 1
ATOM 669 N N . ASP A 1 97 ? 8.430 -17.181 14.868 1.00 46.84 97 ASP A N 1
ATOM 670 C CA . ASP A 1 97 ? 7.586 -17.830 13.869 1.00 46.84 97 ASP A CA 1
ATOM 671 C C . ASP A 1 97 ? 6.681 -18.851 14.572 1.00 46.84 97 ASP A C 1
ATOM 673 O O . ASP A 1 97 ? 7.023 -20.018 14.770 1.00 46.84 97 ASP A O 1
ATOM 677 N N . ASN A 1 98 ? 5.517 -18.387 15.025 1.00 45.91 98 ASN A N 1
ATOM 678 C CA . ASN A 1 98 ? 4.443 -19.261 15.481 1.00 45.91 98 ASN A CA 1
ATOM 679 C C . ASN A 1 98 ? 3.815 -19.919 14.249 1.00 45.91 98 ASN A C 1
ATOM 681 O O . ASN A 1 98 ? 2.853 -19.389 13.697 1.00 45.91 98 ASN A O 1
ATOM 685 N N . GLY A 1 99 ? 4.405 -21.043 13.827 1.00 42.09 99 GLY A N 1
ATOM 686 C CA . GLY A 1 99 ? 4.068 -21.846 12.651 1.00 42.09 99 GLY A CA 1
ATOM 687 C C . GLY A 1 99 ? 2.629 -21.711 12.154 1.00 42.09 99 GLY A C 1
ATOM 688 O O . GLY A 1 99 ? 1.734 -22.452 12.567 1.00 42.09 99 GLY A O 1
ATOM 689 N N . ALA A 1 100 ? 2.422 -20.793 11.210 1.00 48.44 100 ALA A N 1
ATOM 690 C CA . ALA A 1 100 ? 1.224 -20.797 10.392 1.00 48.44 100 ALA A CA 1
ATOM 691 C C . ALA A 1 100 ? 1.231 -22.109 9.584 1.00 48.44 100 ALA A C 1
ATOM 693 O O . ALA A 1 100 ? 2.261 -22.447 8.992 1.00 48.44 100 ALA A O 1
ATOM 694 N N . PRO A 1 101 ? 0.133 -22.887 9.550 1.00 51.16 101 PRO A N 1
ATOM 695 C CA . PRO A 1 101 ? 0.099 -24.108 8.756 1.00 51.16 101 PRO A CA 1
ATOM 696 C C . PRO A 1 101 ? 0.409 -23.759 7.295 1.00 51.16 101 PRO A C 1
ATOM 698 O O . PRO A 1 101 ? -0.063 -22.736 6.796 1.00 51.16 101 PRO A O 1
ATOM 701 N N . ALA A 1 102 ? 1.178 -24.611 6.607 1.00 57.31 102 ALA A N 1
ATOM 702 C CA . ALA A 1 102 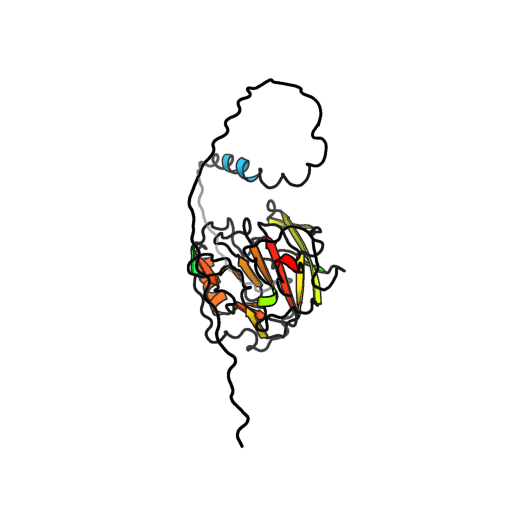? 1.676 -24.419 5.233 1.00 57.31 102 ALA A CA 1
ATOM 703 C C . ALA A 1 102 ? 0.597 -24.063 4.177 1.00 57.31 102 ALA A C 1
ATOM 705 O O . ALA A 1 102 ? 0.912 -23.723 3.041 1.00 57.31 102 ALA A O 1
ATOM 706 N N . THR A 1 103 ? -0.681 -24.114 4.545 1.00 74.50 103 THR A N 1
ATOM 707 C CA . THR A 1 103 ? -1.839 -23.671 3.767 1.00 74.50 103 THR A CA 1
ATOM 708 C C . THR A 1 103 ? -2.098 -22.160 3.788 1.00 74.50 103 THR A C 1
ATOM 710 O O . THR A 1 103 ? -2.786 -21.670 2.897 1.00 74.50 103 THR A O 1
ATOM 713 N N . LEU A 1 104 ? -1.601 -21.402 4.773 1.00 89.00 104 LEU A N 1
ATOM 714 C CA . LEU A 1 104 ? -2.008 -20.001 4.961 1.00 89.00 104 LEU A CA 1
ATOM 715 C C . LEU A 1 104 ? -1.418 -19.051 3.905 1.00 89.00 104 LEU A C 1
ATOM 717 O O . LEU A 1 104 ? -2.124 -18.168 3.425 1.00 89.00 104 LEU A O 1
ATOM 721 N N . CYS A 1 105 ? -0.176 -19.284 3.475 1.00 93.31 105 CYS A N 1
ATOM 722 C CA . CYS A 1 105 ? 0.442 -18.576 2.347 1.00 93.31 105 CYS A CA 1
ATOM 723 C C . CYS A 1 105 ? 0.404 -19.399 1.038 1.00 93.31 105 CYS A C 1
ATOM 725 O O . CYS A 1 105 ? 1.248 -19.208 0.162 1.00 93.31 105 CYS A O 1
ATOM 727 N N . ALA A 1 106 ? -0.527 -20.352 0.902 1.00 93.62 106 ALA A N 1
ATOM 728 C CA . ALA A 1 106 ? -0.624 -21.169 -0.307 1.00 93.62 106 ALA A CA 1
ATOM 729 C C . ALA A 1 106 ? -1.056 -20.333 -1.532 1.00 93.62 106 ALA A C 1
ATOM 731 O O . ALA A 1 106 ? -1.829 -19.376 -1.367 1.00 93.62 106 ALA A O 1
ATOM 732 N N . PRO A 1 107 ? -0.624 -20.719 -2.754 1.00 96.75 107 PRO A N 1
ATOM 733 C CA . PRO A 1 107 ? -1.032 -20.061 -3.990 1.00 96.75 107 PRO A CA 1
ATOM 734 C C . PRO A 1 107 ? -2.545 -19.889 -4.105 1.00 96.75 107 PRO A C 1
ATOM 736 O O . PRO A 1 107 ? -3.333 -20.746 -3.686 1.00 96.75 107 PRO A O 1
ATOM 739 N N . ILE A 1 108 ? -2.961 -18.774 -4.696 1.00 97.06 108 ILE A N 1
ATOM 740 C CA . ILE A 1 108 ? -4.378 -18.508 -4.945 1.00 97.06 108 ILE A CA 1
ATOM 741 C C . ILE A 1 108 ? -4.746 -19.139 -6.289 1.00 97.06 108 ILE A C 1
ATOM 743 O O . ILE A 1 108 ? -4.150 -18.837 -7.319 1.00 97.06 108 ILE A O 1
ATOM 747 N N . ALA A 1 109 ? -5.732 -20.037 -6.288 1.00 95.19 109 ALA A N 1
ATOM 748 C CA . ALA A 1 109 ? -6.142 -20.744 -7.497 1.00 95.19 109 ALA A CA 1
ATOM 749 C C . ALA A 1 109 ? -6.590 -19.761 -8.593 1.00 95.19 109 ALA A C 1
ATOM 751 O O . ALA A 1 109 ? -7.473 -18.935 -8.369 1.00 95.19 109 ALA A O 1
ATOM 752 N N . GLY A 1 110 ? -5.984 -19.872 -9.777 1.00 94.06 110 GLY A N 1
ATOM 753 C CA . GLY A 1 110 ? -6.282 -19.011 -10.924 1.00 94.06 110 GLY A CA 1
ATOM 754 C C . GLY A 1 110 ? -5.640 -17.622 -10.880 1.00 94.06 110 GLY A C 1
ATOM 755 O O . GLY A 1 110 ? -5.865 -16.846 -11.803 1.00 94.06 110 GLY A O 1
ATOM 756 N N . ALA A 1 111 ? -4.843 -17.297 -9.855 1.00 97.06 111 ALA A N 1
ATOM 757 C CA . ALA A 1 111 ? -4.070 -16.061 -9.845 1.00 97.06 111 ALA A CA 1
ATOM 758 C C . ALA A 1 111 ? -2.945 -16.114 -10.892 1.00 97.06 111 ALA A C 1
ATOM 760 O O . ALA A 1 111 ? -2.234 -17.110 -11.025 1.00 97.06 111 ALA A O 1
ATOM 761 N N . SER A 1 112 ? -2.798 -15.029 -11.646 1.00 97.12 112 SER A N 1
ATOM 762 C CA . SER A 1 112 ? -1.742 -14.836 -12.640 1.00 97.12 112 SER A CA 1
ATOM 763 C C . SER A 1 112 ? -1.532 -13.348 -12.853 1.00 97.12 112 SER A C 1
ATOM 765 O O . SER A 1 112 ? -2.517 -12.616 -12.894 1.00 97.12 112 SER A O 1
ATOM 767 N N . TYR A 1 113 ? -0.295 -12.904 -13.046 1.00 98.50 113 TYR A N 1
ATOM 768 C CA . TYR A 1 113 ? 0.036 -11.479 -13.023 1.00 98.50 113 TYR A CA 1
ATOM 769 C C . TYR A 1 113 ? 0.750 -11.046 -14.296 1.00 98.50 113 TYR A C 1
ATOM 771 O O . TYR A 1 113 ? 1.596 -11.769 -14.826 1.00 98.50 113 TYR A O 1
ATOM 779 N N . ALA A 1 114 ? 0.396 -9.856 -14.774 1.00 98.12 114 ALA A N 1
ATOM 780 C CA . ALA A 1 114 ? 1.050 -9.205 -15.898 1.00 98.12 114 ALA A CA 1
ATOM 781 C C . ALA A 1 114 ? 2.180 -8.287 -15.408 1.00 98.12 114 ALA A C 1
ATOM 783 O O . ALA A 1 114 ? 2.417 -8.130 -14.208 1.00 98.12 114 ALA A O 1
ATOM 784 N N . SER A 1 115 ? 2.881 -7.656 -16.347 1.00 98.31 115 SER A N 1
ATOM 785 C CA . SER A 1 115 ? 3.861 -6.615 -16.056 1.00 98.31 115 SER A CA 1
ATOM 786 C C . SER A 1 115 ? 3.686 -5.414 -16.979 1.00 98.31 115 SER A C 1
ATOM 788 O O . SER A 1 115 ? 3.183 -5.524 -18.098 1.00 98.31 115 SER A O 1
ATOM 790 N N . LEU A 1 116 ? 4.121 -4.252 -16.499 1.00 98.06 116 LEU A N 1
ATOM 791 C CA . LEU A 1 116 ? 4.155 -3.002 -17.250 1.00 98.06 116 LEU A CA 1
ATOM 792 C C . LEU A 1 116 ? 5.549 -2.387 -17.180 1.00 98.06 116 LEU A C 1
ATOM 794 O O . LEU A 1 116 ? 6.256 -2.550 -16.185 1.00 98.06 116 LEU A O 1
ATOM 798 N N . SER A 1 117 ? 5.943 -1.648 -18.221 1.00 97.62 117 SER A N 1
ATOM 799 C CA . SER A 1 117 ? 7.179 -0.864 -18.168 1.00 97.62 117 SER A CA 1
ATOM 800 C C . SER A 1 117 ? 7.061 0.311 -17.201 1.00 97.62 117 SER A C 1
ATOM 802 O O . SER A 1 117 ? 6.033 0.995 -17.144 1.00 97.62 117 SER A O 1
ATOM 804 N N . THR A 1 118 ? 8.127 0.569 -16.456 1.00 96.69 118 THR A N 1
ATOM 805 C CA . THR A 1 118 ? 8.206 1.715 -15.552 1.00 96.69 118 THR A CA 1
ATOM 806 C C . THR A 1 118 ? 8.452 2.991 -16.355 1.00 96.69 118 THR A C 1
ATOM 808 O O . THR A 1 118 ? 9.185 2.991 -17.343 1.00 96.69 118 THR A O 1
ATOM 811 N N . ALA A 1 119 ? 7.791 4.085 -15.975 1.00 93.62 119 ALA A N 1
ATOM 812 C CA . ALA A 1 119 ? 7.973 5.385 -16.630 1.00 93.62 119 ALA A CA 1
ATOM 813 C C . ALA A 1 119 ? 9.231 6.109 -16.124 1.00 93.62 119 ALA A C 1
ATOM 815 O O . ALA A 1 119 ? 9.916 6.798 -16.875 1.00 93.62 119 ALA A O 1
ATOM 816 N N . VAL A 1 120 ? 9.540 5.920 -14.843 1.00 92.56 120 VAL A N 1
ATOM 817 C CA . VAL A 1 120 ? 10.735 6.420 -14.160 1.00 92.56 120 VAL A CA 1
ATOM 818 C C . VAL A 1 120 ? 11.233 5.287 -13.282 1.00 92.56 120 VAL A C 1
ATOM 820 O O . VAL A 1 120 ? 10.412 4.601 -12.676 1.00 92.56 120 VAL A O 1
ATOM 823 N N . LYS A 1 121 ? 12.549 5.083 -13.225 1.00 90.69 121 LYS A N 1
ATOM 824 C CA . LYS A 1 121 ? 13.181 4.056 -12.393 1.00 90.69 121 LYS A CA 1
ATOM 825 C C . LYS A 1 121 ? 13.551 4.631 -11.023 1.00 90.69 121 LYS A C 1
ATOM 827 O O . LYS A 1 121 ? 13.958 5.790 -10.951 1.00 90.69 121 LYS A O 1
ATOM 832 N N . SER A 1 122 ? 13.443 3.823 -9.968 1.00 92.38 122 SER A N 1
ATOM 833 C CA . SER A 1 122 ? 13.943 4.194 -8.643 1.00 92.38 122 SER A CA 1
ATOM 834 C C . SER A 1 122 ? 15.458 4.439 -8.667 1.00 92.38 122 SER A C 1
ATOM 836 O O . SER A 1 122 ? 16.198 3.796 -9.418 1.00 92.38 122 SER A O 1
ATOM 838 N N . ASP A 1 123 ? 15.925 5.366 -7.836 1.00 90.44 123 ASP A N 1
ATOM 839 C CA . ASP A 1 123 ? 17.337 5.742 -7.729 1.00 90.44 123 ASP A CA 1
ATOM 840 C C . ASP A 1 123 ? 18.173 4.737 -6.914 1.00 90.44 123 ASP A C 1
ATOM 842 O O . ASP A 1 123 ? 19.403 4.779 -6.955 1.00 90.44 123 ASP A O 1
ATOM 846 N N . ARG A 1 124 ? 17.526 3.815 -6.188 1.00 94.69 124 ARG A N 1
ATOM 847 C CA . ARG A 1 124 ? 18.178 2.841 -5.300 1.00 94.69 124 ARG A CA 1
ATOM 848 C C . ARG A 1 124 ? 17.368 1.541 -5.177 1.00 94.69 124 ARG A C 1
ATOM 850 O O . ARG A 1 124 ? 16.200 1.501 -5.559 1.00 94.69 124 ARG A O 1
ATOM 857 N N . PRO A 1 125 ? 17.948 0.457 -4.628 1.00 97.00 125 PRO A N 1
ATOM 858 C CA . PRO A 1 125 ? 17.224 -0.800 -4.454 1.00 97.00 125 PRO A CA 1
ATOM 859 C C . PRO A 1 125 ? 16.015 -0.652 -3.522 1.00 97.00 125 PRO A C 1
ATOM 861 O O . PRO A 1 125 ? 16.125 -0.079 -2.436 1.00 97.00 125 PRO A O 1
ATOM 864 N N . ALA A 1 126 ? 14.874 -1.233 -3.904 1.00 97.69 126 ALA A N 1
ATOM 865 C CA . ALA A 1 126 ? 13.620 -1.081 -3.163 1.00 97.69 126 ALA A CA 1
ATOM 866 C C . ALA A 1 126 ? 13.694 -1.616 -1.719 1.00 97.69 126 ALA A C 1
ATOM 868 O O . ALA A 1 126 ? 13.096 -1.033 -0.818 1.00 97.69 126 ALA A O 1
ATOM 869 N N . ALA A 1 127 ? 14.495 -2.661 -1.476 1.00 97.56 127 ALA A N 1
ATOM 870 C CA . ALA A 1 127 ? 14.688 -3.243 -0.145 1.00 97.56 127 ALA A CA 1
ATOM 871 C C . ALA A 1 127 ? 15.273 -2.257 0.883 1.00 97.56 127 ALA A C 1
ATOM 873 O O . ALA A 1 127 ? 14.986 -2.387 2.071 1.00 97.56 127 ALA A O 1
ATOM 874 N N . VAL A 1 128 ? 16.048 -1.262 0.435 1.00 97.31 128 VAL A N 1
ATOM 875 C CA . VAL A 1 128 ? 16.665 -0.224 1.285 1.00 97.31 128 VAL A CA 1
ATOM 876 C C . VAL A 1 128 ? 16.027 1.157 1.088 1.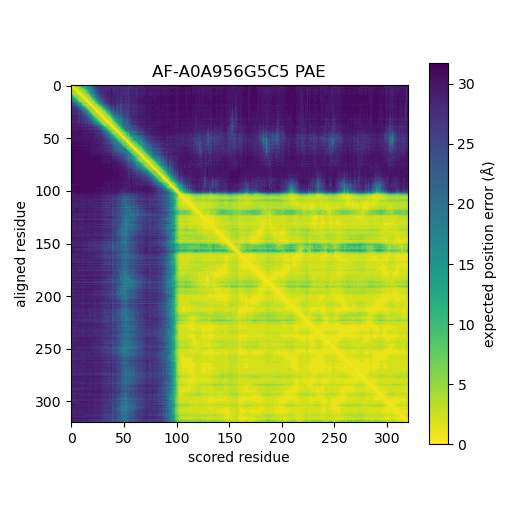00 97.31 128 VAL A C 1
ATOM 878 O O . VAL A 1 128 ? 16.561 2.165 1.552 1.00 97.31 128 VAL A O 1
ATOM 881 N N . HIS A 1 129 ? 14.896 1.223 0.383 1.00 97.50 129 HIS A N 1
ATOM 882 C CA . HIS A 1 129 ? 14.225 2.465 0.021 1.00 97.50 129 HIS A CA 1
ATOM 883 C C . HIS A 1 129 ? 13.128 2.797 1.037 1.00 97.50 129 HIS A C 1
ATOM 885 O O . HIS A 1 129 ? 12.065 2.179 1.023 1.00 97.50 129 HIS A O 1
ATOM 891 N N . GLY A 1 130 ? 13.341 3.810 1.885 1.00 96.69 130 GLY A N 1
ATOM 892 C CA . GLY A 1 130 ? 12.402 4.166 2.960 1.00 96.69 130 GLY A CA 1
ATOM 893 C C . GLY A 1 130 ? 10.983 4.504 2.488 1.00 96.69 130 GLY A C 1
ATOM 894 O O . GLY A 1 130 ? 10.028 4.328 3.234 1.00 96.69 130 GLY A O 1
ATOM 895 N N . ASP A 1 131 ? 10.810 4.992 1.260 1.00 97.06 131 ASP A N 1
ATOM 896 C CA . ASP A 1 131 ? 9.473 5.210 0.682 1.00 97.06 131 ASP A CA 1
ATOM 897 C C . ASP A 1 131 ? 8.813 3.970 0.071 1.00 97.06 131 ASP A C 1
ATOM 899 O O . ASP A 1 131 ? 7.607 4.001 -0.117 1.00 97.06 131 ASP A O 1
ATOM 903 N N . LEU A 1 132 ? 9.554 2.909 -0.271 1.00 98.19 132 LEU A N 1
ATOM 904 C CA . LEU A 1 132 ? 8.975 1.711 -0.900 1.00 98.19 132 LEU A CA 1
ATOM 905 C C . LEU A 1 132 ? 8.820 0.570 0.101 1.00 98.19 132 LEU A C 1
ATOM 907 O O . LEU A 1 132 ? 7.823 -0.146 0.067 1.00 98.19 132 LEU A O 1
ATOM 911 N N . ASN A 1 133 ? 9.787 0.407 0.999 1.00 97.81 133 ASN A N 1
ATOM 912 C CA . ASN A 1 133 ? 9.779 -0.621 2.024 1.00 97.81 133 ASN A CA 1
ATOM 913 C C . ASN A 1 133 ? 9.295 -0.031 3.355 1.00 97.81 133 ASN A C 1
ATOM 915 O O . ASN A 1 133 ? 10.074 0.565 4.105 1.00 97.81 133 ASN A O 1
ATOM 919 N N . LEU A 1 134 ? 8.008 -0.235 3.658 1.00 96.69 134 LEU A N 1
ATOM 920 C CA . LEU A 1 134 ? 7.392 0.224 4.905 1.00 96.69 134 LEU A CA 1
ATOM 921 C C . LEU A 1 134 ? 8.113 -0.330 6.142 1.00 96.69 134 LEU A C 1
ATOM 923 O O . LEU A 1 134 ? 8.184 0.365 7.143 1.00 96.69 134 LEU A O 1
ATOM 927 N N . MET A 1 135 ? 8.719 -1.519 6.072 1.00 95.62 135 MET A N 1
ATOM 928 C CA . MET A 1 135 ? 9.375 -2.146 7.229 1.00 95.62 135 MET A CA 1
ATOM 929 C C . MET A 1 135 ? 10.617 -1.397 7.718 1.00 95.62 135 MET A C 1
ATOM 931 O O . MET A 1 135 ? 11.052 -1.596 8.849 1.00 95.62 135 MET A O 1
ATOM 935 N N . LEU A 1 136 ? 11.187 -0.517 6.891 1.00 97.06 136 LEU A N 1
ATOM 936 C CA . LEU A 1 136 ? 12.264 0.378 7.319 1.00 97.06 136 LEU A CA 1
ATOM 937 C C . LEU A 1 136 ? 11.740 1.527 8.187 1.00 97.06 136 LEU A C 1
ATOM 939 O O . LEU A 1 136 ? 12.492 2.132 8.953 1.00 97.06 136 LEU A O 1
ATOM 943 N N . ARG A 1 137 ? 10.449 1.840 8.065 1.00 95.38 137 ARG A N 1
ATOM 944 C CA . ARG A 1 137 ? 9.763 2.856 8.852 1.00 95.38 137 ARG A CA 1
ATOM 945 C C . ARG A 1 137 ? 9.344 2.201 10.158 1.00 95.38 137 ARG A C 1
ATOM 947 O O . ARG A 1 137 ? 8.458 1.351 10.179 1.00 95.38 137 ARG A O 1
ATOM 954 N N . LYS A 1 138 ? 9.957 2.597 11.273 1.00 94.12 138 LYS A N 1
ATOM 955 C CA . LYS A 1 138 ? 9.445 2.168 12.578 1.00 94.12 138 LYS A CA 1
ATOM 956 C C . LYS A 1 138 ? 8.010 2.656 12.731 1.00 94.12 138 LYS A C 1
ATOM 958 O O . LYS A 1 138 ? 7.654 3.718 12.218 1.00 94.12 138 LYS A O 1
ATOM 963 N N . GLN A 1 139 ? 7.220 1.898 13.480 1.00 96.56 139 GLN A N 1
ATOM 964 C CA . GLN A 1 139 ? 5.848 2.246 13.822 1.00 96.56 139 GLN A CA 1
ATOM 965 C C . GLN A 1 139 ? 5.669 2.322 15.337 1.00 96.56 139 GLN A C 1
ATOM 967 O O . GLN A 1 139 ? 6.297 1.569 16.085 1.00 96.56 139 GLN A O 1
ATOM 972 N N . ARG A 1 140 ? 4.788 3.212 15.795 1.00 97.50 140 ARG A N 1
ATOM 973 C CA . ARG A 1 140 ? 4.334 3.269 17.190 1.00 97.50 140 ARG A CA 1
ATOM 974 C C . ARG A 1 140 ? 2.825 3.383 17.253 1.00 97.50 140 ARG A C 1
ATOM 976 O O . ARG A 1 140 ? 2.239 4.119 16.464 1.00 97.50 140 ARG A O 1
ATOM 983 N N . ALA A 1 141 ? 2.210 2.687 18.200 1.00 98.19 141 ALA A N 1
ATOM 984 C CA . ALA A 1 141 ? 0.786 2.842 18.463 1.00 98.19 141 ALA A CA 1
ATOM 985 C C . ALA A 1 141 ? 0.494 4.248 19.010 1.00 98.19 141 ALA A C 1
ATOM 987 O O . ALA A 1 141 ? 1.303 4.815 19.750 1.00 98.19 141 ALA A O 1
ATOM 988 N N . VAL A 1 142 ? -0.669 4.791 18.660 1.00 98.50 142 VAL A N 1
ATOM 989 C CA . VAL A 1 142 ? -1.178 6.068 19.177 1.00 98.50 142 VAL A CA 1
ATOM 990 C C . VAL A 1 142 ? -2.609 5.908 19.687 1.00 98.50 142 VAL A C 1
ATOM 992 O O . VAL A 1 142 ? -3.345 5.032 19.243 1.00 98.50 142 VAL A O 1
ATOM 995 N N . GLY A 1 143 ? -3.010 6.747 20.643 1.00 97.88 143 GLY A N 1
ATOM 996 C CA . GLY A 1 143 ? -4.334 6.701 21.281 1.00 97.88 143 GLY A CA 1
ATOM 997 C C . GLY A 1 143 ? -5.441 7.403 20.490 1.00 97.88 143 GLY A C 1
ATOM 998 O O . GLY A 1 143 ? -6.322 8.006 21.095 1.00 97.88 143 GLY A O 1
ATOM 999 N N . GLU A 1 144 ? -5.364 7.385 19.160 1.00 98.25 144 GLU A N 1
ATOM 1000 C CA . GLU A 1 144 ? -6.329 8.047 18.279 1.00 98.25 144 GLU A CA 1
ATOM 1001 C C . GLU A 1 144 ? -7.569 7.176 18.030 1.00 98.25 144 GLU A C 1
ATOM 1003 O O . GLU A 1 144 ? -7.604 5.985 18.345 1.00 98.25 144 GLU A O 1
ATOM 1008 N N . THR A 1 145 ? -8.609 7.769 17.439 1.00 97.19 145 THR A N 1
ATOM 1009 C CA . THR A 1 145 ? -9.872 7.061 17.158 1.00 97.19 145 THR A CA 1
ATOM 1010 C C . THR A 1 145 ? -9.654 5.798 16.310 1.00 97.19 145 THR A C 1
ATOM 1012 O O . THR A 1 145 ? -9.089 5.837 15.222 1.00 97.19 145 THR A O 1
ATOM 1015 N N . GLN A 1 146 ? -10.175 4.661 16.751 1.00 98.31 146 GLN A N 1
ATOM 1016 C CA . GLN A 1 146 ? -10.103 3.402 16.009 1.00 98.31 146 GLN A CA 1
ATOM 1017 C C . GLN A 1 146 ? -11.341 3.222 15.120 1.00 98.31 146 GLN A C 1
ATOM 1019 O O . GLN A 1 146 ? -12.217 2.397 15.370 1.00 98.31 146 GLN A O 1
ATOM 1024 N N . GLY A 1 147 ? -11.443 4.050 14.084 1.00 97.69 147 GLY A N 1
ATOM 1025 C CA . GLY A 1 147 ? -12.591 4.073 13.183 1.00 97.69 147 GLY A CA 1
ATOM 1026 C C . GLY A 1 147 ? -12.413 5.077 12.056 1.00 97.69 147 GLY A C 1
ATOM 1027 O O . GLY A 1 147 ? -11.467 5.863 12.064 1.00 97.69 147 GLY A O 1
ATOM 1028 N N . LEU A 1 148 ? -13.340 5.052 11.098 1.00 98.25 148 LEU A N 1
ATOM 1029 C CA . LEU A 1 148 ? -13.377 6.038 10.022 1.00 98.25 148 LEU A CA 1
ATOM 1030 C C . LEU A 1 148 ? -13.526 7.452 10.583 1.00 98.25 148 LEU A C 1
ATOM 1032 O O . LEU A 1 148 ? -14.292 7.674 11.523 1.00 98.25 148 LEU A O 1
ATOM 1036 N N . VAL A 1 149 ? -12.822 8.396 9.967 1.00 97.88 149 VAL A N 1
ATOM 1037 C CA . VAL A 1 149 ? -12.852 9.810 10.344 1.00 97.88 149 VAL A CA 1
ATOM 1038 C C . VAL A 1 149 ? -13.320 10.666 9.181 1.00 97.88 149 VAL A C 1
ATOM 1040 O O . VAL A 1 149 ? -13.010 10.394 8.017 1.00 97.88 149 VAL A O 1
ATOM 1043 N N . ASP A 1 150 ? -14.046 11.726 9.511 1.00 96.12 150 ASP A N 1
ATOM 1044 C CA . ASP A 1 150 ? -14.490 12.723 8.550 1.00 96.12 150 ASP A CA 1
ATOM 1045 C C . ASP A 1 150 ? -13.566 13.938 8.643 1.00 96.12 150 ASP A C 1
ATOM 1047 O O . ASP A 1 150 ? -13.411 14.547 9.702 1.00 96.12 150 ASP A O 1
ATOM 1051 N N . VAL A 1 151 ? -12.938 14.287 7.522 1.00 92.44 151 VAL A N 1
ATOM 1052 C CA . VAL A 1 151 ? -12.090 15.477 7.398 1.00 92.44 151 VAL A CA 1
ATOM 1053 C C . VAL A 1 151 ? -12.626 16.354 6.275 1.00 92.44 151 VAL A C 1
ATOM 1055 O O . VAL A 1 151 ? -13.179 15.854 5.294 1.00 92.44 151 VAL A O 1
ATOM 1058 N N . GLY A 1 152 ? -12.491 17.671 6.422 1.00 90.31 152 GLY A N 1
ATOM 1059 C CA . GLY A 1 152 ? -12.895 18.624 5.389 1.00 90.31 152 GLY A CA 1
ATOM 1060 C C . GLY A 1 152 ? -11.946 18.642 4.186 1.00 90.31 152 GLY A C 1
ATOM 1061 O O . GLY A 1 152 ? -10.902 17.992 4.179 1.00 90.31 152 GLY A O 1
ATOM 1062 N N . GLY A 1 153 ? -12.298 19.439 3.177 1.00 88.69 153 GLY A N 1
ATOM 1063 C CA . GLY A 1 153 ? -11.466 19.675 1.994 1.00 88.69 153 GLY A CA 1
ATOM 1064 C C . GLY A 1 153 ? -11.929 18.928 0.738 1.00 88.69 153 GLY A C 1
ATOM 1065 O O . GLY A 1 153 ? -12.898 18.166 0.781 1.00 88.69 153 GLY A O 1
ATOM 1066 N N . PRO A 1 154 ? -11.268 19.185 -0.404 1.00 87.25 154 PRO A N 1
ATOM 1067 C CA . PRO A 1 154 ? -11.623 18.567 -1.675 1.00 87.25 154 PRO A CA 1
ATOM 1068 C C . PRO A 1 154 ? -11.403 17.050 -1.639 1.00 87.25 154 PRO A C 1
ATOM 1070 O O . PRO A 1 154 ? -10.632 16.532 -0.835 1.00 87.25 154 PRO A O 1
ATOM 1073 N N . THR A 1 155 ? -12.107 16.339 -2.514 1.00 86.81 155 THR A N 1
ATOM 1074 C CA . THR A 1 155 ? -11.916 14.907 -2.787 1.00 86.81 155 THR A CA 1
ATOM 1075 C C . THR A 1 155 ? -11.486 14.770 -4.239 1.00 86.81 155 THR A C 1
ATOM 1077 O O . THR A 1 155 ? -11.966 15.537 -5.079 1.00 86.81 155 THR A O 1
ATOM 1080 N N . ASP A 1 156 ? -10.614 13.812 -4.545 1.00 85.44 156 ASP A N 1
ATOM 1081 C CA . ASP A 1 156 ? -10.271 13.515 -5.934 1.00 85.44 156 ASP A CA 1
ATOM 1082 C C . ASP A 1 156 ? -11.492 12.905 -6.665 1.00 85.44 156 ASP A C 1
ATOM 1084 O O . ASP A 1 156 ? -12.004 11.854 -6.251 1.00 85.44 156 ASP A O 1
ATOM 1088 N N . PRO A 1 157 ? -11.992 13.542 -7.744 1.00 80.50 157 PRO A N 1
ATOM 1089 C CA . PRO A 1 157 ? -13.124 13.027 -8.510 1.00 80.50 157 PRO A CA 1
ATOM 1090 C C . PRO A 1 157 ? -12.814 11.737 -9.290 1.00 80.50 157 PRO A C 1
ATOM 1092 O O . PRO A 1 157 ? -13.747 11.030 -9.666 1.00 80.50 157 PRO A O 1
ATOM 1095 N N . ALA A 1 158 ? -11.542 11.409 -9.535 1.00 78.69 158 ALA A N 1
ATOM 1096 C CA . ALA A 1 158 ? -11.093 10.218 -10.258 1.00 78.69 158 ALA A CA 1
ATOM 1097 C C . ALA A 1 158 ? -11.055 8.943 -9.389 1.00 78.69 158 ALA A C 1
ATOM 1099 O O . ALA A 1 158 ? -10.497 7.935 -9.809 1.00 78.69 158 ALA A O 1
ATOM 1100 N N . GLN A 1 159 ? -11.691 8.967 -8.210 1.00 85.94 159 GLN A N 1
ATOM 1101 C CA . GLN A 1 159 ? -11.762 7.876 -7.232 1.00 85.94 159 GLN A CA 1
ATOM 1102 C C . GLN A 1 159 ? -10.384 7.283 -6.892 1.00 85.94 159 GLN A C 1
ATOM 1104 O O . GLN A 1 159 ? -9.929 6.329 -7.544 1.00 85.94 159 GLN A O 1
ATOM 1109 N N . PRO A 1 160 ? -9.744 7.779 -5.820 1.00 93.69 160 PRO A N 1
ATOM 1110 C CA . PRO A 1 160 ? -8.485 7.219 -5.361 1.00 93.69 160 PRO A CA 1
ATOM 1111 C C . PRO A 1 160 ? -8.679 5.772 -4.863 1.00 93.69 160 PRO A C 1
ATOM 1113 O O . PRO A 1 160 ? -9.814 5.280 -4.823 1.00 93.69 160 PRO A O 1
ATOM 1116 N N . PRO A 1 161 ? -7.605 5.061 -4.481 1.00 97.00 161 PRO A N 1
ATOM 1117 C CA . PRO A 1 161 ? -7.699 3.687 -3.993 1.00 97.00 161 PRO A CA 1
ATOM 1118 C C . PRO A 1 161 ? -8.737 3.527 -2.875 1.00 97.00 161 PRO A C 1
ATOM 1120 O O . PRO A 1 161 ? -8.661 4.180 -1.835 1.00 97.00 161 PRO A O 1
ATOM 1123 N N . GLN A 1 162 ? -9.715 2.649 -3.094 1.00 97.50 162 GLN A N 1
ATOM 1124 C CA . GLN A 1 162 ? -10.822 2.416 -2.171 1.00 97.50 162 GLN A CA 1
ATOM 1125 C C . GLN A 1 162 ? -10.509 1.246 -1.236 1.00 97.50 162 GLN A C 1
ATOM 1127 O O . GLN A 1 162 ? -10.625 0.079 -1.617 1.00 97.50 162 GLN A O 1
ATOM 1132 N N . LEU A 1 163 ? -10.137 1.541 0.007 1.00 98.38 163 LEU A N 1
ATOM 1133 C CA . LEU A 1 163 ? -9.613 0.560 0.959 1.00 98.38 163 LEU A CA 1
ATOM 1134 C C . LEU A 1 163 ? -10.620 -0.514 1.376 1.00 98.38 163 LEU A C 1
ATOM 1136 O O . LEU A 1 163 ? -10.212 -1.639 1.649 1.00 98.38 163 LEU A O 1
ATOM 1140 N N . TYR A 1 164 ? -11.929 -0.240 1.339 1.00 97.81 164 TYR A N 1
ATOM 1141 C CA . TYR A 1 164 ? -12.928 -1.289 1.588 1.00 97.81 164 TYR A CA 1
ATOM 1142 C C . TYR A 1 164 ? -12.820 -2.446 0.590 1.00 97.81 164 TYR A C 1
ATOM 1144 O O . TYR A 1 164 ? -13.195 -3.567 0.907 1.00 97.81 164 TYR A O 1
ATOM 1152 N N . SER A 1 165 ? -12.305 -2.196 -0.617 1.00 97.81 165 SER A N 1
ATOM 1153 C CA . SER A 1 165 ? -12.167 -3.217 -1.657 1.00 97.81 165 SER A CA 1
ATOM 1154 C C . SER A 1 165 ? -10.900 -4.066 -1.544 1.00 97.81 165 SER A C 1
ATOM 1156 O O . SER A 1 165 ? -10.722 -4.970 -2.355 1.00 97.81 165 SER A O 1
ATOM 1158 N N . LEU A 1 166 ? -10.069 -3.836 -0.516 1.00 98.31 166 LEU A N 1
ATOM 1159 C CA . LEU A 1 166 ? -9.075 -4.822 -0.072 1.00 98.31 166 LEU A CA 1
ATOM 1160 C C . LEU A 1 166 ? -9.739 -6.161 0.262 1.00 98.31 166 LEU A C 1
ATOM 1162 O O . LEU A 1 166 ? -9.149 -7.222 0.069 1.00 98.31 166 LEU A O 1
ATOM 1166 N N . PHE A 1 167 ? -10.964 -6.091 0.773 1.00 98.50 167 PHE A N 1
ATOM 1167 C CA . PHE A 1 167 ? -11.713 -7.215 1.294 1.00 98.50 167 PHE A CA 1
ATOM 1168 C C . PHE A 1 167 ? -12.726 -7.721 0.268 1.00 98.50 167 PHE A C 1
ATOM 1170 O O . PHE A 1 167 ? -13.459 -6.930 -0.331 1.00 98.50 167 PHE A O 1
ATOM 1177 N N . GLY A 1 168 ? -12.813 -9.043 0.091 1.00 97.06 168 GLY A N 1
ATOM 1178 C CA . GLY A 1 168 ? -13.699 -9.652 -0.911 1.00 97.06 168 GLY A CA 1
ATOM 1179 C C . GLY A 1 168 ? -15.191 -9.349 -0.701 1.00 97.06 168 GLY A C 1
ATOM 1180 O O . GLY A 1 168 ? -15.952 -9.278 -1.664 1.00 97.06 168 GLY A O 1
ATOM 1181 N N . ASP A 1 169 ? -15.608 -9.108 0.544 1.00 97.44 169 ASP A N 1
ATOM 1182 C CA . ASP A 1 169 ? -16.969 -8.694 0.913 1.00 97.44 169 ASP A CA 1
ATOM 1183 C C . ASP A 1 169 ? -17.172 -7.169 0.914 1.00 97.44 169 ASP A C 1
ATOM 1185 O O . ASP A 1 169 ? -18.265 -6.679 1.205 1.00 97.44 169 ASP A O 1
ATOM 1189 N N . GLN A 1 170 ? -16.133 -6.408 0.564 1.00 97.44 170 GLN A N 1
ATOM 1190 C CA . GLN A 1 170 ? -16.141 -4.952 0.488 1.00 97.44 170 GLN A CA 1
ATOM 1191 C C . GLN A 1 170 ? -16.548 -4.263 1.803 1.00 97.44 170 GLN A C 1
ATOM 1193 O O . GLN A 1 170 ? -17.187 -3.202 1.784 1.00 97.44 170 GLN A O 1
ATOM 1198 N N . ARG A 1 171 ? -16.243 -4.865 2.957 1.00 97.88 171 ARG A N 1
ATOM 1199 C CA . ARG A 1 171 ? -16.590 -4.304 4.271 1.00 97.88 171 ARG A CA 1
ATOM 1200 C C . ARG A 1 171 ? -15.711 -3.112 4.664 1.00 97.88 171 ARG A C 1
ATOM 1202 O O . ARG A 1 171 ? -14.610 -2.923 4.153 1.00 97.88 171 ARG A O 1
ATOM 1209 N N . VAL A 1 172 ? -16.183 -2.350 5.651 1.00 98.50 172 VAL A N 1
ATOM 1210 C CA . VAL A 1 172 ? -15.291 -1.559 6.512 1.00 98.50 172 VAL A CA 1
ATOM 1211 C C . VAL A 1 172 ? -14.814 -2.500 7.621 1.00 98.50 172 VAL A C 1
ATOM 1213 O O . VAL A 1 172 ? -15.661 -3.001 8.366 1.00 98.50 172 VAL A O 1
ATOM 1216 N N . PRO A 1 173 ? -13.512 -2.812 7.722 1.00 98.44 173 PRO A N 1
ATOM 1217 C CA . PRO A 1 173 ? -13.010 -3.655 8.795 1.00 98.44 173 PRO A CA 1
ATOM 1218 C C . PRO A 1 173 ? -13.110 -2.909 10.130 1.00 98.44 173 PRO A C 1
ATOM 1220 O O . PRO A 1 173 ? -13.136 -1.677 10.175 1.00 98.44 173 PRO A O 1
ATOM 1223 N N . ALA A 1 174 ? -13.113 -3.651 11.237 1.00 98.50 174 ALA A N 1
ATOM 1224 C CA . ALA A 1 174 ? -12.806 -3.032 12.518 1.00 98.50 174 ALA A CA 1
ATOM 1225 C C . ALA A 1 174 ? -11.358 -2.522 12.480 1.00 98.50 174 ALA A C 1
ATOM 1227 O O . ALA A 1 174 ? -10.458 -3.236 12.035 1.00 98.50 174 ALA A O 1
ATOM 1228 N N . PHE A 1 175 ? -11.142 -1.297 12.945 1.00 98.62 175 PHE A N 1
ATOM 1229 C CA . PHE A 1 175 ? -9.803 -0.763 13.152 1.00 98.62 175 PHE A CA 1
ATOM 1230 C C . PHE A 1 175 ? -9.350 -1.232 14.530 1.00 98.62 175 PHE A C 1
ATOM 1232 O O . PHE A 1 175 ? -9.915 -0.821 15.535 1.00 98.62 175 PHE A O 1
ATOM 1239 N N . SER A 1 176 ? -8.397 -2.150 14.588 1.00 98.12 176 SER A N 1
ATOM 1240 C CA . SER A 1 176 ? -7.942 -2.764 15.843 1.00 98.12 176 SER A CA 1
ATOM 1241 C C . SER A 1 176 ? -6.845 -1.949 16.526 1.00 98.12 176 SER A C 1
ATOM 1243 O O . SER A 1 176 ? -6.727 -1.964 17.752 1.00 98.12 176 SER A O 1
ATOM 1245 N N . ALA A 1 177 ? -6.080 -1.190 15.742 1.00 98.44 177 ALA A N 1
ATOM 1246 C CA . ALA A 1 177 ? -5.054 -0.280 16.220 1.00 98.44 177 ALA A CA 1
ATOM 1247 C C . ALA A 1 177 ? -4.779 0.833 15.202 1.00 98.44 177 ALA A C 1
ATOM 1249 O O . ALA A 1 177 ? -5.138 0.748 14.027 1.00 98.44 177 ALA A O 1
ATOM 1250 N N . VAL A 1 178 ? -4.147 1.907 15.663 1.00 98.81 178 VAL A N 1
ATOM 1251 C CA . VAL A 1 178 ? -3.733 3.042 14.834 1.00 98.81 178 VAL A CA 1
ATOM 1252 C C . VAL A 1 178 ? -2.336 3.476 15.245 1.00 98.81 178 VAL A C 1
ATOM 1254 O O . VAL A 1 178 ? -1.972 3.408 16.423 1.00 98.81 178 VAL A O 1
ATOM 1257 N N . TYR A 1 179 ? -1.545 3.893 14.263 1.00 98.75 179 TYR A N 1
ATOM 1258 C CA . TYR A 1 179 ? -0.112 4.072 14.427 1.00 98.75 179 TYR A CA 1
ATOM 1259 C C . TYR A 1 179 ? 0.393 5.338 13.738 1.00 98.75 179 TYR A C 1
ATOM 1261 O O . TYR A 1 179 ? -0.218 5.873 12.806 1.00 98.75 179 TYR A O 1
ATOM 1269 N N . GLN A 1 180 ? 1.570 5.768 14.183 1.00 98.62 180 GLN A N 1
ATOM 1270 C CA . GLN A 1 180 ? 2.441 6.679 13.455 1.00 98.62 180 GLN A CA 1
ATOM 1271 C C . GLN A 1 180 ? 3.656 5.927 12.930 1.00 98.62 180 GLN A C 1
ATOM 1273 O O . GLN A 1 180 ? 4.232 5.114 13.656 1.00 98.62 180 GLN A O 1
ATOM 1278 N N . VAL A 1 181 ? 4.071 6.247 11.708 1.00 98.31 181 VAL A N 1
ATOM 1279 C CA . VAL A 1 181 ? 5.344 5.812 11.131 1.00 98.31 181 VAL A CA 1
ATOM 1280 C C . VAL A 1 181 ? 6.393 6.923 11.231 1.00 98.31 181 VAL A C 1
ATOM 1282 O O . VAL A 1 181 ? 6.060 8.105 11.370 1.00 98.31 181 VAL A O 1
ATOM 1285 N N . GLU A 1 182 ? 7.674 6.564 11.190 1.00 98.06 182 GLU A N 1
ATOM 1286 C CA . GLU A 1 182 ? 8.753 7.558 11.167 1.00 98.06 182 GLU A CA 1
ATOM 1287 C C . GLU A 1 182 ? 8.900 8.232 9.789 1.00 98.06 182 GLU A C 1
ATOM 1289 O O . GLU A 1 182 ? 8.797 7.609 8.730 1.00 98.06 182 GLU A O 1
ATOM 1294 N N . ALA A 1 183 ? 9.197 9.530 9.793 1.00 97.50 183 ALA A N 1
ATOM 1295 C CA . ALA A 1 183 ? 9.788 10.248 8.677 1.00 97.50 183 ALA A CA 1
ATOM 1296 C C . ALA A 1 183 ? 11.137 9.622 8.284 1.00 97.50 183 ALA A C 1
ATOM 1298 O O . ALA A 1 183 ? 11.690 8.772 8.984 1.00 97.50 183 ALA A O 1
ATOM 1299 N N . TRP A 1 184 ? 11.668 10.037 7.138 1.00 97.25 184 TRP A N 1
ATOM 1300 C CA . TRP A 1 184 ? 12.921 9.504 6.612 1.00 97.25 184 TRP A CA 1
ATOM 1301 C C . TRP A 1 184 ? 13.861 10.627 6.260 1.00 97.25 184 TRP A C 1
ATOM 1303 O O . TRP A 1 184 ? 13.444 11.652 5.728 1.00 97.25 184 TRP A O 1
ATOM 1313 N N . ASP A 1 185 ? 15.123 10.408 6.574 1.00 96.75 185 ASP A N 1
ATOM 1314 C CA . ASP A 1 185 ? 16.217 11.272 6.204 1.00 96.75 185 ASP A CA 1
ATOM 1315 C C . ASP A 1 185 ? 16.981 10.610 5.059 1.00 96.75 185 ASP A C 1
ATOM 1317 O O . ASP A 1 185 ? 17.580 9.541 5.209 1.00 96.75 185 ASP A O 1
ATOM 1321 N N . TRP A 1 186 ? 16.932 11.245 3.892 1.00 94.94 186 TRP A N 1
ATOM 1322 C CA . TRP A 1 186 ? 17.594 10.752 2.691 1.00 94.94 186 TRP A CA 1
ATOM 1323 C C . TRP A 1 186 ? 19.112 10.938 2.706 1.00 94.94 186 TRP A C 1
ATOM 1325 O O . TRP A 1 186 ? 19.790 10.208 1.985 1.00 94.94 186 TRP A O 1
ATOM 1335 N N . GLY A 1 187 ? 19.646 11.841 3.537 1.00 96.38 187 GLY A N 1
ATOM 1336 C CA . GLY A 1 187 ? 21.084 12.079 3.660 1.00 96.38 187 GLY A CA 1
ATOM 1337 C C . GLY A 1 187 ? 21.813 10.906 4.318 1.00 96.38 187 GLY A C 1
ATOM 1338 O O . GLY A 1 187 ? 22.878 10.509 3.857 1.00 96.38 187 GLY A O 1
ATOM 1339 N N . CYS A 1 188 ? 21.217 10.301 5.351 1.00 95.50 188 CYS A N 1
ATOM 1340 C CA . CYS A 1 188 ? 21.725 9.066 5.974 1.00 95.50 188 CYS A CA 1
ATOM 1341 C C . CYS A 1 188 ? 21.035 7.787 5.471 1.00 95.50 188 CYS A C 1
ATOM 1343 O O . CYS A 1 188 ? 21.479 6.691 5.807 1.00 95.50 188 CYS A O 1
ATOM 1345 N N . ASN A 1 189 ? 19.933 7.912 4.722 1.00 95.62 189 ASN A N 1
ATOM 1346 C CA . ASN A 1 189 ? 18.999 6.823 4.425 1.00 95.62 189 ASN A CA 1
ATOM 1347 C C . ASN A 1 189 ? 18.520 6.109 5.705 1.00 95.62 189 ASN A C 1
ATOM 1349 O O . ASN A 1 189 ? 18.657 4.891 5.842 1.00 95.62 189 ASN A O 1
ATOM 1353 N N . CYS A 1 190 ? 18.003 6.885 6.661 1.00 95.56 190 CYS A N 1
ATOM 1354 C CA . CYS A 1 190 ? 17.633 6.405 7.991 1.00 95.56 190 CYS A CA 1
ATOM 1355 C C . CYS A 1 190 ? 16.385 7.119 8.556 1.00 95.56 190 CYS A C 1
ATOM 1357 O O . CYS A 1 190 ? 15.991 8.170 8.046 1.00 95.56 190 CYS A O 1
ATOM 1359 N N . PRO A 1 191 ? 15.717 6.572 9.589 1.00 96.25 191 PRO A N 1
ATOM 1360 C CA . PRO A 1 191 ? 14.538 7.217 10.168 1.00 96.25 191 PRO A CA 1
ATOM 1361 C C . PRO A 1 191 ? 14.828 8.577 10.831 1.00 96.25 191 PRO A C 1
ATOM 1363 O O . PRO A 1 191 ? 15.854 8.742 11.489 1.00 96.25 191 PRO A O 1
ATOM 1366 N N . LYS A 1 192 ? 13.891 9.533 10.704 1.00 95.44 192 LYS A N 1
ATOM 1367 C CA . LYS A 1 192 ? 14.036 10.950 11.121 1.00 95.44 192 LYS A CA 1
ATOM 1368 C C . LYS A 1 192 ? 13.002 11.406 12.166 1.00 95.44 192 LYS A C 1
ATOM 1370 O O . LYS A 1 192 ? 12.629 12.575 12.218 1.00 95.44 192 LYS A O 1
ATOM 1375 N N . GLY A 1 193 ? 12.505 10.485 12.988 1.00 96.88 193 GLY A N 1
ATOM 1376 C CA . GLY A 1 193 ? 11.470 10.762 13.990 1.00 96.88 193 GLY A CA 1
ATOM 1377 C C . GLY A 1 193 ? 10.043 10.665 13.447 1.00 96.88 193 GLY A C 1
ATOM 1378 O O . GLY A 1 193 ? 9.825 10.400 12.274 1.00 96.88 193 GLY A O 1
ATOM 1379 N N . TRP A 1 194 ? 9.051 10.813 14.320 1.00 98.12 194 TRP A N 1
ATOM 1380 C CA . TRP A 1 194 ? 7.656 10.460 14.032 1.00 98.12 194 TRP A CA 1
ATOM 1381 C C . TRP A 1 194 ? 6.930 11.491 13.172 1.00 98.12 194 TRP A C 1
ATOM 1383 O O . TRP A 1 194 ? 6.998 12.687 13.450 1.00 98.12 194 TRP A O 1
ATOM 1393 N N . ILE A 1 195 ? 6.149 11.022 12.199 1.00 98.25 195 ILE A N 1
ATOM 1394 C CA . ILE A 1 195 ? 5.181 11.874 11.502 1.00 98.25 195 ILE A CA 1
ATOM 1395 C C . ILE A 1 195 ? 3.975 12.073 12.416 1.00 98.25 195 ILE A C 1
ATOM 1397 O O . ILE A 1 195 ? 3.300 11.113 12.786 1.00 98.25 195 ILE A O 1
ATOM 1401 N N . THR A 1 196 ? 3.729 13.323 12.800 1.00 97.62 196 THR A N 1
ATOM 1402 C CA . THR A 1 196 ? 2.644 13.715 13.716 1.00 97.62 196 THR A CA 1
ATOM 1403 C C . THR A 1 196 ? 1.484 14.418 13.018 1.00 97.62 196 THR A C 1
ATOM 1405 O O . THR A 1 196 ? 0.445 14.639 13.638 1.00 97.62 196 THR A O 1
ATOM 1408 N N . SER A 1 197 ? 1.646 14.748 11.736 1.00 96.38 197 SER A N 1
ATOM 1409 C CA . SER A 1 197 ? 0.601 15.281 10.869 1.00 96.38 197 SER A CA 1
ATOM 1410 C C . SER A 1 197 ? 0.585 14.474 9.565 1.00 96.38 197 SER A C 1
ATOM 1412 O O . SER A 1 197 ? 1.559 14.550 8.813 1.00 96.38 197 SER A O 1
ATOM 1414 N N . PRO A 1 198 ? -0.465 13.675 9.301 1.00 97.12 198 PRO A N 1
ATOM 1415 C CA . PRO A 1 198 ? -1.625 13.433 10.166 1.00 97.12 198 PRO A CA 1
ATOM 1416 C C . PRO A 1 198 ? -1.267 12.675 11.464 1.00 97.12 198 PRO A C 1
ATOM 1418 O O . PRO A 1 198 ? -0.222 12.022 11.531 1.00 97.12 198 PRO A O 1
ATOM 1421 N N . PRO A 1 199 ? -2.130 12.719 12.503 1.00 97.69 199 PRO A N 1
ATOM 1422 C CA . PRO A 1 199 ? -1.870 12.039 13.774 1.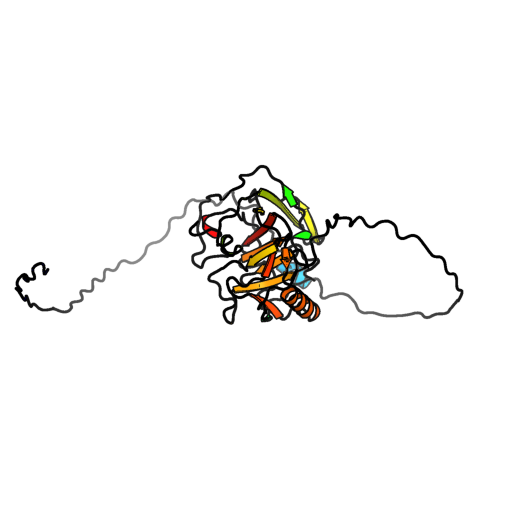00 97.69 199 PRO A CA 1
ATOM 1423 C C . PRO A 1 199 ? -1.865 10.508 13.647 1.00 97.69 199 PRO A C 1
ATOM 1425 O O . PRO A 1 199 ? -1.230 9.843 14.463 1.00 97.69 199 PRO A O 1
ATOM 1428 N N . VAL A 1 200 ? -2.514 9.958 12.615 1.00 98.75 200 VAL A N 1
ATOM 1429 C CA . VAL A 1 200 ? -2.463 8.542 12.227 1.00 98.75 200 VAL A CA 1
ATOM 1430 C C . VAL A 1 200 ? -1.956 8.447 10.794 1.00 98.75 200 VAL A C 1
ATOM 1432 O O . VAL A 1 200 ? -2.522 9.073 9.905 1.00 98.75 200 VAL A O 1
ATOM 1435 N N . THR A 1 201 ? -0.918 7.645 10.566 1.00 98.75 201 THR A N 1
ATOM 1436 C CA . THR A 1 201 ? -0.329 7.393 9.231 1.00 98.75 201 THR A CA 1
ATOM 1437 C C . THR A 1 201 ? -0.387 5.924 8.816 1.00 98.75 201 THR A C 1
ATOM 1439 O O . THR A 1 201 ? -0.090 5.587 7.672 1.00 98.75 201 THR A O 1
ATOM 1442 N N . LEU A 1 202 ? -0.799 5.044 9.729 1.00 98.81 202 LEU A N 1
ATOM 1443 C CA . LEU A 1 202 ? -0.950 3.612 9.504 1.00 98.81 202 LEU A CA 1
ATOM 1444 C C . LEU A 1 202 ? -2.114 3.089 10.355 1.00 98.81 202 LEU A C 1
ATOM 1446 O O . LEU A 1 202 ? -2.233 3.428 11.534 1.00 98.81 202 LEU A O 1
ATOM 1450 N N . ALA A 1 203 ? -2.975 2.266 9.762 1.00 98.88 203 ALA A N 1
ATOM 1451 C CA . ALA A 1 203 ? -4.115 1.654 10.437 1.00 98.88 203 ALA A CA 1
ATOM 1452 C C . ALA A 1 203 ? -3.975 0.132 10.481 1.00 98.88 203 ALA A C 1
ATOM 1454 O O . ALA A 1 203 ? -3.749 -0.498 9.449 1.00 98.88 203 ALA A O 1
ATOM 1455 N N . GLY A 1 204 ? -4.168 -0.437 11.6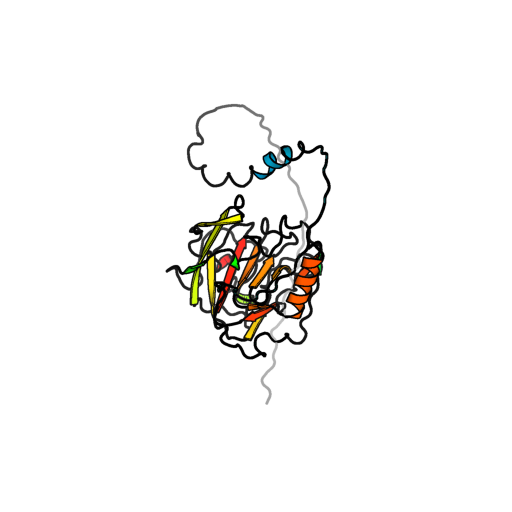68 1.00 98.81 204 GLY A N 1
ATOM 1456 C CA . GLY A 1 204 ? -4.409 -1.859 11.868 1.00 98.81 204 GLY A CA 1
ATOM 1457 C C . GLY A 1 204 ? -5.859 -2.191 11.524 1.00 98.81 204 GLY A C 1
ATOM 1458 O O . GLY A 1 204 ? -6.785 -1.629 12.113 1.00 98.81 204 GLY A O 1
ATOM 1459 N N . MET A 1 205 ? -6.063 -3.069 10.547 1.00 98.75 205 MET A N 1
ATOM 1460 C CA . MET A 1 205 ? -7.375 -3.483 10.053 1.00 98.75 205 MET A CA 1
ATOM 1461 C C . MET A 1 205 ? -7.610 -4.962 10.329 1.00 98.75 205 MET A C 1
ATOM 1463 O O . MET A 1 205 ? -6.843 -5.818 9.881 1.00 98.75 205 MET A O 1
ATOM 1467 N N . ALA A 1 206 ? -8.705 -5.265 11.022 1.00 98.69 206 ALA A N 1
ATOM 1468 C CA . ALA A 1 206 ? -9.053 -6.622 11.404 1.00 98.69 206 ALA A CA 1
ATOM 1469 C C . ALA A 1 206 ? -9.320 -7.521 10.182 1.00 98.69 206 ALA A C 1
ATOM 1471 O O . ALA A 1 206 ? -10.091 -7.187 9.273 1.00 98.69 206 ALA A O 1
ATOM 1472 N N . THR A 1 207 ? -8.709 -8.701 10.203 1.00 98.50 207 THR A N 1
ATOM 1473 C CA . THR A 1 207 ? -8.785 -9.735 9.164 1.00 98.50 207 THR A CA 1
ATOM 1474 C C . THR A 1 207 ? -8.997 -11.111 9.778 1.00 98.50 207 THR A C 1
ATOM 1476 O O . THR A 1 207 ? -8.817 -11.316 10.979 1.00 98.50 207 THR A O 1
ATOM 1479 N N . THR A 1 208 ? -9.393 -12.074 8.949 1.00 97.50 208 THR A N 1
ATOM 1480 C CA . THR A 1 208 ? -9.268 -13.492 9.309 1.00 97.50 208 THR A CA 1
ATOM 1481 C C . THR A 1 208 ? -7.959 -14.041 8.733 1.00 97.50 208 THR A C 1
ATOM 1483 O O . THR A 1 208 ? -7.709 -13.831 7.546 1.00 97.50 208 THR A O 1
ATOM 1486 N N . PRO A 1 209 ? -7.134 -14.783 9.497 1.00 97.31 209 PRO A N 1
ATOM 1487 C CA . PRO A 1 209 ? -5.938 -15.415 8.945 1.00 97.31 209 PRO A CA 1
ATOM 1488 C C . PRO A 1 209 ? -6.267 -16.266 7.707 1.00 97.31 209 PRO A C 1
ATOM 1490 O O . PRO A 1 209 ? -7.173 -17.100 7.734 1.00 97.31 209 PRO A O 1
ATOM 1493 N N . GLY A 1 210 ? -5.538 -16.054 6.611 1.00 96.75 210 GLY A N 1
ATOM 1494 C CA . GLY A 1 210 ? -5.756 -16.717 5.324 1.00 96.75 210 GLY A CA 1
ATOM 1495 C C . GLY A 1 210 ? -6.818 -16.073 4.421 1.00 96.75 210 GLY A C 1
ATOM 1496 O O . GLY A 1 210 ? -6.979 -16.522 3.280 1.00 96.75 210 GLY A O 1
ATOM 1497 N N . GLU A 1 211 ? -7.522 -15.033 4.881 1.00 97.44 211 GLU A N 1
ATOM 1498 C CA . GLU A 1 211 ? -8.461 -14.245 4.073 1.00 97.44 211 GLU A CA 1
ATOM 1499 C C . GLU A 1 211 ? -7.756 -13.665 2.845 1.00 97.44 211 GLU A C 1
ATOM 1501 O O . GLU A 1 211 ? -6.669 -13.107 2.968 1.00 97.44 211 GLU A O 1
ATOM 1506 N N . ILE A 1 212 ? -8.360 -13.797 1.661 1.00 98.50 212 ILE A N 1
ATOM 1507 C CA . ILE A 1 212 ? -7.797 -13.235 0.428 1.00 98.50 212 ILE A CA 1
ATOM 1508 C C . ILE A 1 212 ? -7.923 -11.712 0.457 1.00 98.50 212 ILE A C 1
ATOM 1510 O O . ILE A 1 212 ? -9.006 -11.176 0.689 1.00 98.50 212 ILE A O 1
ATOM 1514 N N . LEU A 1 213 ? -6.812 -11.039 0.167 1.00 98.69 213 LEU A N 1
ATOM 1515 C CA . LEU A 1 213 ? -6.721 -9.593 0.035 1.00 98.69 213 LEU A CA 1
ATOM 1516 C C . LEU A 1 213 ? -6.509 -9.221 -1.432 1.00 98.69 213 LEU A C 1
ATOM 1518 O O . LEU A 1 213 ? -5.735 -9.860 -2.153 1.00 98.69 213 LEU A O 1
ATOM 1522 N N . HIS A 1 214 ? -7.198 -8.173 -1.860 1.00 98.75 214 HIS A N 1
ATOM 1523 C CA . HIS A 1 214 ? -7.262 -7.728 -3.247 1.00 98.75 214 HIS A CA 1
ATOM 1524 C C . HIS A 1 214 ? -6.611 -6.359 -3.418 1.00 98.75 214 HIS A C 1
ATOM 1526 O O . HIS A 1 214 ? -6.647 -5.543 -2.503 1.00 98.75 214 HIS A O 1
ATOM 1532 N N . ALA A 1 215 ? -6.060 -6.074 -4.596 1.00 98.12 215 ALA A N 1
ATOM 1533 C CA . ALA A 1 215 ? -5.641 -4.720 -4.940 1.00 98.12 215 ALA A CA 1
ATOM 1534 C C . ALA A 1 215 ? -6.838 -3.758 -4.789 1.00 98.12 215 ALA A C 1
ATOM 1536 O O . ALA A 1 215 ? -7.882 -4.010 -5.407 1.00 98.12 215 ALA A O 1
ATOM 1537 N N . PRO A 1 216 ? -6.729 -2.677 -3.990 1.00 97.50 216 PRO A N 1
ATOM 1538 C CA . PRO A 1 216 ? -7.802 -1.708 -3.868 1.00 97.50 216 PRO A CA 1
ATOM 1539 C C . PRO A 1 216 ? -8.230 -1.192 -5.242 1.00 97.50 216 PRO A C 1
ATOM 1541 O O . PRO A 1 216 ? -7.427 -0.824 -6.096 1.00 97.50 216 PRO A O 1
ATOM 1544 N N . LYS A 1 217 ? -9.536 -1.165 -5.459 1.00 94.44 217 LYS A N 1
ATOM 1545 C CA . LYS A 1 217 ? -10.147 -0.585 -6.641 1.00 94.44 217 LYS A CA 1
ATOM 1546 C C . LYS A 1 217 ? -9.832 0.907 -6.699 1.00 94.44 217 LYS A C 1
ATOM 1548 O O . LYS A 1 217 ? -10.004 1.622 -5.715 1.00 94.44 217 LYS A O 1
ATOM 1553 N N . SER A 1 218 ? -9.488 1.376 -7.886 1.00 95.12 218 SER A N 1
ATOM 1554 C CA . SER A 1 218 ? -9.467 2.787 -8.249 1.00 95.12 218 SER A CA 1
ATOM 1555 C C . SER A 1 218 ? -10.047 2.951 -9.659 1.00 95.12 218 SER A C 1
ATOM 1557 O O . SER A 1 218 ? -10.250 1.952 -10.355 1.00 95.12 218 SER A O 1
ATOM 1559 N N . SER A 1 219 ? -10.358 4.184 -10.074 1.00 93.62 219 SER A N 1
ATOM 1560 C CA . SER A 1 219 ? -10.704 4.465 -11.476 1.00 93.62 219 SER A CA 1
ATOM 1561 C C . SER A 1 219 ? -9.488 4.825 -12.341 1.00 93.62 219 SER A C 1
ATOM 1563 O O . SER A 1 219 ? -9.667 5.093 -13.528 1.00 93.62 219 SER A O 1
ATOM 1565 N N . TYR A 1 220 ? -8.264 4.815 -11.795 1.00 93.25 220 TYR A N 1
ATOM 1566 C CA . TYR A 1 220 ? -7.055 4.958 -12.611 1.00 93.25 220 TYR A CA 1
ATOM 1567 C C . TYR A 1 220 ? -6.812 3.718 -13.478 1.00 93.25 220 TYR A C 1
ATOM 1569 O O . TYR A 1 220 ? -6.869 2.583 -12.995 1.00 93.25 220 TYR A O 1
ATOM 1577 N N . ASP A 1 221 ? -6.473 3.974 -14.742 1.00 94.81 221 ASP A N 1
ATOM 1578 C CA . ASP A 1 221 ? -5.872 3.021 -15.675 1.00 94.81 221 ASP A CA 1
ATOM 1579 C C . ASP A 1 221 ? -4.415 3.442 -15.881 1.00 94.81 221 ASP A C 1
ATOM 1581 O O . ASP A 1 221 ? -4.128 4.512 -16.426 1.00 94.81 221 ASP A O 1
ATOM 1585 N N . ILE A 1 222 ? -3.491 2.612 -15.404 1.00 95.62 222 ILE A N 1
ATOM 1586 C CA . ILE A 1 222 ? -2.050 2.860 -15.507 1.00 95.62 222 ILE A CA 1
ATOM 1587 C C . ILE A 1 222 ? -1.451 2.256 -16.786 1.00 95.62 222 ILE A C 1
ATOM 1589 O O . ILE A 1 222 ? -0.233 2.210 -16.946 1.00 95.62 222 ILE A O 1
ATOM 1593 N N . GLY A 1 223 ? -2.292 1.794 -17.707 1.00 95.62 223 GLY A N 1
ATOM 1594 C CA . GLY A 1 223 ? -1.935 1.184 -18.976 1.00 95.62 223 GLY A CA 1
ATOM 1595 C C . GLY A 1 223 ? -2.482 -0.234 -19.102 1.00 95.62 223 GLY A C 1
ATOM 1596 O O . GLY A 1 223 ? -2.354 -1.054 -18.196 1.00 95.62 223 GLY A O 1
ATOM 1597 N N . ASN A 1 224 ? -3.013 -0.543 -20.288 1.00 93.69 224 ASN A N 1
ATOM 1598 C CA . ASN A 1 224 ? -3.535 -1.862 -20.658 1.00 93.69 224 ASN A CA 1
ATOM 1599 C C . ASN A 1 224 ? -4.658 -2.382 -19.737 1.00 93.69 224 ASN A C 1
ATOM 1601 O O . ASN A 1 224 ? -4.866 -3.590 -19.668 1.00 93.69 224 ASN A O 1
ATOM 1605 N N . GLY A 1 225 ? -5.395 -1.493 -19.057 1.00 93.44 225 GLY A N 1
ATOM 1606 C CA . GLY A 1 225 ? -6.489 -1.866 -18.156 1.00 93.44 225 GLY A CA 1
ATOM 1607 C C . GLY A 1 225 ? -6.052 -2.241 -16.736 1.00 93.44 225 GLY A C 1
ATOM 1608 O O . GLY A 1 225 ? -6.905 -2.572 -15.912 1.00 93.44 225 GLY A O 1
ATOM 1609 N N . HIS A 1 226 ? -4.755 -2.166 -16.426 1.00 97.12 226 HIS A N 1
ATOM 1610 C CA . HIS A 1 226 ? -4.243 -2.376 -15.072 1.00 97.12 226 HIS A CA 1
ATOM 1611 C C . HIS A 1 226 ? -4.471 -1.133 -14.202 1.00 97.12 226 HIS A C 1
ATOM 1613 O O . HIS A 1 226 ? -4.452 -0.005 -14.696 1.00 97.12 226 HIS A O 1
ATOM 1619 N N . THR A 1 227 ? -4.637 -1.320 -12.890 1.00 96.00 227 THR A N 1
ATOM 1620 C CA . THR A 1 227 ? -4.895 -0.216 -11.944 1.00 96.00 227 THR A CA 1
ATOM 1621 C C . THR A 1 227 ? -3.701 0.124 -11.060 1.00 96.00 227 THR A C 1
ATOM 1623 O O . THR A 1 227 ? -3.561 1.271 -10.643 1.00 96.00 227 THR A O 1
ATOM 1626 N N . ALA A 1 228 ? -2.826 -0.848 -10.780 1.00 98.19 228 ALA A N 1
ATOM 1627 C CA . ALA A 1 228 ? -1.709 -0.643 -9.868 1.00 98.19 228 ALA A CA 1
ATOM 1628 C C . ALA A 1 228 ? -0.429 -1.350 -10.321 1.00 98.19 228 ALA A C 1
ATOM 1630 O O . ALA A 1 228 ? -0.470 -2.402 -10.954 1.00 98.19 228 ALA A O 1
ATOM 1631 N N . LEU A 1 229 ? 0.712 -0.772 -9.964 1.00 98.62 229 LEU A N 1
ATOM 1632 C CA . LEU A 1 229 ? 2.051 -1.305 -10.173 1.00 98.62 229 LEU A CA 1
ATOM 1633 C C . LEU A 1 229 ? 2.637 -1.740 -8.826 1.00 98.62 229 LEU A C 1
ATOM 1635 O O . LEU A 1 229 ? 2.543 -0.998 -7.849 1.00 98.62 229 LEU A O 1
ATOM 1639 N N . VAL A 1 230 ? 3.258 -2.916 -8.755 1.00 98.81 230 VAL A N 1
ATOM 1640 C CA . VAL A 1 230 ? 3.921 -3.403 -7.536 1.00 98.81 230 VAL A CA 1
ATOM 1641 C C . VAL A 1 230 ? 5.332 -2.835 -7.459 1.00 98.81 230 VAL A C 1
ATOM 1643 O O . VAL A 1 230 ? 6.215 -3.243 -8.213 1.00 98.81 230 VAL A O 1
ATOM 1646 N N . LEU A 1 231 ? 5.553 -1.907 -6.528 1.00 98.81 231 LEU A N 1
ATOM 1647 C CA . LEU A 1 231 ? 6.858 -1.278 -6.323 1.00 98.81 231 LEU A CA 1
ATOM 1648 C C . LEU A 1 231 ? 7.763 -2.091 -5.403 1.00 98.81 231 LEU A C 1
ATOM 1650 O O . LEU A 1 231 ? 8.982 -2.071 -5.554 1.00 98.81 231 LEU A O 1
ATOM 1654 N N . TYR A 1 232 ? 7.195 -2.799 -4.435 1.00 98.81 232 TYR A N 1
ATOM 1655 C CA . TYR A 1 232 ? 7.970 -3.610 -3.507 1.00 98.81 232 TYR A CA 1
ATOM 1656 C C . TYR A 1 232 ? 7.144 -4.789 -3.020 1.00 98.81 232 TYR A C 1
ATOM 1658 O O . TYR A 1 232 ? 5.954 -4.631 -2.758 1.00 98.81 232 TYR A O 1
ATOM 1666 N N . ALA A 1 233 ? 7.767 -5.957 -2.891 1.00 98.81 233 ALA A N 1
ATOM 1667 C CA . ALA A 1 233 ? 7.139 -7.119 -2.285 1.00 98.81 233 ALA A CA 1
ATOM 1668 C C . ALA A 1 233 ? 8.168 -8.012 -1.581 1.00 98.81 233 ALA A C 1
ATOM 1670 O O . ALA A 1 233 ? 9.250 -8.285 -2.106 1.00 98.81 233 ALA A O 1
ATOM 1671 N N . THR A 1 234 ? 7.788 -8.510 -0.410 1.00 98.62 234 THR A N 1
ATOM 1672 C CA . THR A 1 234 ? 8.424 -9.640 0.279 1.00 98.62 234 THR A CA 1
ATOM 1673 C C . THR A 1 234 ? 7.367 -10.704 0.563 1.00 98.62 234 THR A C 1
ATOM 1675 O O . THR A 1 234 ? 6.222 -10.582 0.138 1.00 98.62 234 THR A O 1
ATOM 1678 N N . GLU A 1 235 ? 7.710 -11.744 1.315 1.00 97.88 235 GLU A N 1
ATOM 1679 C CA . GLU A 1 235 ? 6.735 -12.693 1.844 1.00 97.88 235 GLU A CA 1
ATOM 1680 C C . GLU A 1 235 ? 5.692 -12.054 2.777 1.00 97.88 235 GLU A C 1
ATOM 1682 O O . GLU A 1 235 ? 4.681 -12.704 3.049 1.00 97.88 235 GLU A O 1
ATOM 1687 N N . HIS A 1 236 ? 5.949 -10.859 3.331 1.00 97.50 236 HIS A N 1
ATOM 1688 C CA . HIS A 1 236 ? 5.181 -10.284 4.453 1.00 97.50 236 HIS A CA 1
ATOM 1689 C C . HIS A 1 236 ? 4.653 -8.867 4.210 1.00 97.50 236 HIS A C 1
ATOM 1691 O O . HIS A 1 236 ? 3.767 -8.418 4.935 1.00 97.50 236 HIS A O 1
ATOM 1697 N N . THR A 1 237 ? 5.162 -8.171 3.191 1.00 98.38 237 THR A N 1
ATOM 1698 C CA . THR A 1 237 ? 4.737 -6.813 2.849 1.00 98.38 237 THR A CA 1
ATOM 1699 C C . THR A 1 237 ? 4.645 -6.621 1.341 1.00 98.38 237 THR A C 1
ATOM 1701 O O . THR A 1 237 ? 5.390 -7.239 0.577 1.00 98.38 237 THR A O 1
ATOM 1704 N N . ILE A 1 238 ? 3.736 -5.749 0.912 1.00 98.88 238 ILE A N 1
ATOM 1705 C CA . ILE A 1 238 ? 3.612 -5.291 -0.468 1.00 98.88 238 ILE A CA 1
ATOM 1706 C C . ILE A 1 238 ? 3.357 -3.782 -0.504 1.00 98.88 238 ILE A C 1
ATOM 1708 O O . ILE A 1 238 ? 2.590 -3.242 0.293 1.00 98.88 238 ILE A O 1
ATOM 1712 N N . THR A 1 239 ? 3.980 -3.110 -1.466 1.00 98.94 239 THR A N 1
ATOM 1713 C CA . THR A 1 239 ? 3.743 -1.705 -1.798 1.00 98.94 239 THR A CA 1
ATOM 1714 C C . THR A 1 239 ? 3.282 -1.613 -3.240 1.00 98.94 239 THR A C 1
ATOM 1716 O O . THR A 1 239 ? 3.973 -2.076 -4.152 1.00 98.94 239 THR A O 1
ATOM 1719 N N . ILE A 1 240 ? 2.132 -0.981 -3.447 1.00 98.81 240 ILE A N 1
ATOM 1720 C CA . ILE A 1 240 ? 1.514 -0.803 -4.761 1.00 98.81 240 ILE A CA 1
ATOM 1721 C C . ILE A 1 240 ? 1.258 0.675 -5.044 1.00 98.81 240 ILE A C 1
ATOM 1723 O O . ILE A 1 240 ? 0.957 1.444 -4.131 1.00 98.81 240 ILE A O 1
ATOM 1727 N N . LYS A 1 241 ? 1.353 1.069 -6.311 1.00 98.25 241 LYS A N 1
ATOM 1728 C CA . LYS A 1 241 ? 1.186 2.453 -6.762 1.00 98.25 241 LYS A CA 1
ATOM 1729 C C . LYS A 1 241 ? 0.194 2.554 -7.909 1.00 98.25 241 LYS A C 1
ATOM 1731 O O . LYS A 1 241 ? 0.185 1.696 -8.781 1.00 98.25 241 LYS A O 1
ATOM 1736 N N . TYR A 1 242 ? -0.581 3.631 -7.946 1.00 97.75 242 TYR A N 1
ATOM 1737 C CA . TYR A 1 242 ? -1.628 3.876 -8.946 1.00 97.75 242 TYR A CA 1
ATOM 1738 C C . TYR A 1 242 ? -1.160 4.775 -10.098 1.00 97.75 242 TYR A C 1
ATOM 1740 O O . TYR A 1 242 ? -1.939 5.516 -10.690 1.00 97.75 242 TYR A O 1
ATOM 1748 N N . THR A 1 243 ? 0.133 4.700 -10.416 1.00 97.00 243 THR A N 1
ATOM 1749 C CA . THR A 1 243 ? 0.768 5.283 -11.605 1.00 97.00 243 THR A CA 1
ATOM 1750 C C . THR A 1 243 ? 1.944 4.390 -12.039 1.00 97.00 243 THR A C 1
ATOM 1752 O O . THR A 1 243 ? 2.175 3.330 -11.453 1.00 97.00 243 THR A O 1
ATOM 1755 N N . ARG A 1 244 ? 2.693 4.782 -13.082 1.00 97.00 244 ARG A N 1
ATOM 1756 C CA . ARG A 1 244 ? 3.756 3.951 -13.684 1.00 97.00 244 ARG A CA 1
ATOM 1757 C C . ARG A 1 244 ? 5.177 4.247 -13.200 1.00 97.00 244 ARG A C 1
ATOM 1759 O O . ARG A 1 244 ? 6.115 3.590 -13.653 1.00 97.00 244 AR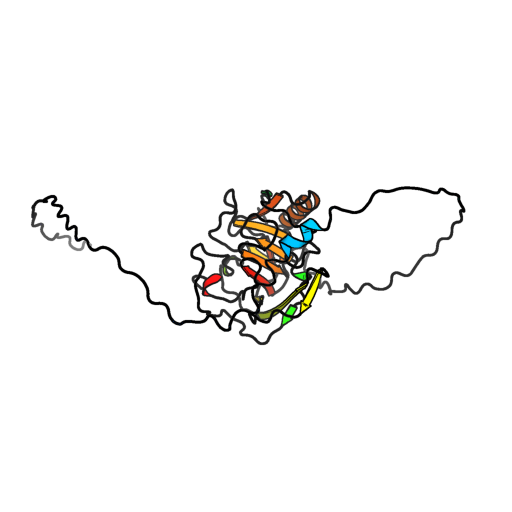G A O 1
ATOM 1766 N N . GLU A 1 245 ? 5.386 5.262 -12.370 1.00 97.44 245 GLU A N 1
ATOM 1767 C CA . GLU A 1 245 ? 6.723 5.599 -11.877 1.00 97.44 245 GLU A CA 1
ATOM 1768 C C . GLU A 1 245 ? 7.124 4.688 -10.714 1.00 97.44 245 GLU A C 1
ATOM 1770 O O . GLU A 1 245 ? 6.348 4.472 -9.785 1.00 97.44 245 GLU A O 1
ATOM 1775 N N . ASP A 1 246 ? 8.369 4.221 -10.731 1.00 97.50 246 ASP A N 1
ATOM 1776 C CA . ASP A 1 246 ? 8.994 3.432 -9.671 1.00 97.50 246 ASP A CA 1
ATOM 1777 C C . ASP A 1 246 ? 9.505 4.323 -8.523 1.00 97.50 246 ASP A C 1
ATOM 1779 O O . ASP A 1 246 ? 10.692 4.397 -8.216 1.00 97.50 246 ASP A O 1
ATOM 1783 N N . ASN A 1 247 ? 8.600 5.111 -7.955 1.00 96.94 247 ASN A N 1
ATOM 1784 C CA . ASN A 1 247 ? 8.813 5.993 -6.808 1.00 96.94 247 ASN A CA 1
ATOM 1785 C C . ASN A 1 247 ? 7.443 6.427 -6.271 1.00 96.94 247 ASN A C 1
ATOM 1787 O O . ASN A 1 247 ? 6.426 6.155 -6.899 1.00 96.94 247 ASN A O 1
ATOM 1791 N N . VAL A 1 248 ? 7.392 7.159 -5.161 1.00 97.12 248 VAL A N 1
ATOM 1792 C CA . VAL A 1 248 ? 6.119 7.629 -4.575 1.00 97.12 248 VAL A CA 1
ATOM 1793 C C . VAL A 1 248 ? 5.846 9.116 -4.809 1.00 97.12 248 VAL A C 1
ATOM 1795 O O . VAL A 1 248 ? 4.935 9.663 -4.203 1.00 97.12 248 VAL A O 1
ATOM 1798 N N . VAL A 1 249 ? 6.618 9.781 -5.678 1.00 96.19 249 VAL A N 1
ATOM 1799 C CA . VAL A 1 249 ? 6.626 11.253 -5.823 1.00 96.19 249 VAL A CA 1
ATOM 1800 C C . VAL A 1 249 ? 5.290 11.805 -6.316 1.00 96.19 249 VAL A C 1
ATOM 1802 O O . VAL A 1 249 ? 4.917 12.919 -5.973 1.00 96.19 249 VAL A O 1
ATOM 1805 N N . SER A 1 250 ? 4.557 11.048 -7.127 1.00 94.62 250 SER A N 1
ATOM 1806 C CA . SER A 1 250 ? 3.271 11.477 -7.685 1.00 94.62 250 SER A CA 1
ATOM 1807 C C . SER A 1 250 ? 2.258 10.352 -7.664 1.00 94.62 250 SER A C 1
ATOM 1809 O O . SER A 1 250 ? 2.620 9.207 -7.932 1.00 94.62 250 SER A O 1
ATOM 1811 N N . GLY A 1 251 ? 1.002 10.693 -7.380 1.00 95.69 251 GLY A N 1
ATOM 1812 C CA . GLY A 1 251 ? -0.103 9.742 -7.312 1.00 95.69 251 GLY A CA 1
ATOM 1813 C C . GLY A 1 251 ? -0.158 8.965 -5.998 1.00 95.69 251 GLY A C 1
ATOM 1814 O O . GLY A 1 251 ? 0.624 9.190 -5.070 1.00 95.69 251 GLY A O 1
ATOM 1815 N N . TYR A 1 252 ? -1.109 8.036 -5.923 1.00 98.25 252 TYR A N 1
ATOM 1816 C CA . TYR A 1 252 ? -1.375 7.277 -4.706 1.00 98.25 252 TYR A CA 1
ATOM 1817 C C . TYR A 1 252 ? -0.474 6.054 -4.577 1.00 98.25 252 TYR A C 1
ATOM 1819 O O . TYR A 1 252 ? -0.259 5.317 -5.542 1.00 98.25 252 TYR A O 1
ATOM 1827 N N . THR A 1 253 ? 0.004 5.808 -3.359 1.00 98.75 253 THR A N 1
ATOM 1828 C CA . THR A 1 253 ? 0.733 4.588 -2.987 1.00 98.75 253 THR A CA 1
ATOM 1829 C C . THR A 1 253 ? 0.069 3.96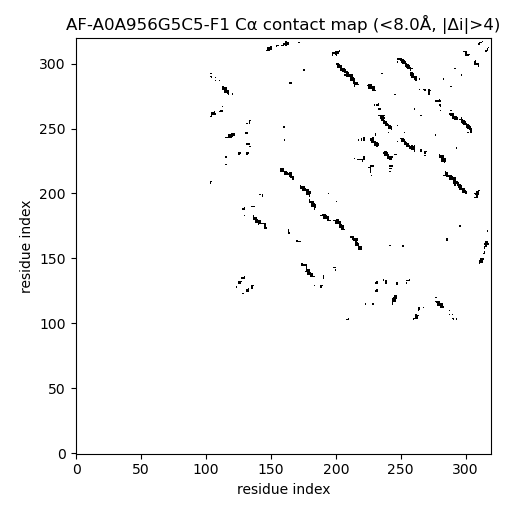3 -1.771 1.00 98.75 253 THR A C 1
ATOM 1831 O O . THR A 1 253 ? -0.287 4.670 -0.831 1.00 98.75 253 THR A O 1
ATOM 1834 N N . VAL A 1 254 ? -0.095 2.643 -1.779 1.00 98.81 254 VAL A N 1
ATOM 1835 C CA . VAL A 1 254 ? -0.621 1.877 -0.648 1.00 98.81 254 VAL A CA 1
ATOM 1836 C C . VAL A 1 254 ? 0.455 0.905 -0.189 1.00 98.81 254 VAL A C 1
ATOM 1838 O O . VAL A 1 254 ? 0.984 0.134 -0.991 1.00 98.81 254 VAL A O 1
ATOM 1841 N N . HIS A 1 255 ? 0.760 0.942 1.103 1.00 98.88 255 HIS A N 1
ATOM 1842 C CA . HIS A 1 255 ? 1.637 -0.016 1.766 1.00 98.88 255 HIS A CA 1
ATOM 1843 C C . HIS A 1 255 ? 0.799 -0.970 2.600 1.00 98.88 255 HIS A C 1
ATOM 1845 O O . HIS A 1 255 ? -0.106 -0.525 3.309 1.00 98.88 255 HIS A O 1
ATOM 1851 N N . ILE A 1 256 ? 1.112 -2.260 2.529 1.00 98.88 256 ILE A N 1
ATOM 1852 C CA . ILE A 1 256 ? 0.418 -3.306 3.275 1.00 98.88 256 ILE A CA 1
ATOM 1853 C C . ILE A 1 256 ? 1.463 -4.215 3.914 1.00 98.88 256 ILE A C 1
ATOM 1855 O O . ILE A 1 256 ? 2.366 -4.709 3.237 1.00 98.88 256 ILE A O 1
ATOM 1859 N N . ASP A 1 257 ? 1.336 -4.431 5.215 1.00 98.25 257 ASP A N 1
ATOM 1860 C CA . ASP A 1 257 ? 2.150 -5.354 6.006 1.00 98.25 257 ASP A CA 1
ATOM 1861 C C . ASP A 1 257 ? 1.269 -6.437 6.658 1.00 98.25 257 ASP A C 1
ATOM 1863 O O . ASP A 1 257 ? 0.040 -6.319 6.716 1.00 98.25 257 ASP A O 1
ATOM 1867 N N . ASN A 1 258 ? 1.910 -7.508 7.128 1.00 97.81 258 ASN A N 1
ATOM 1868 C CA . ASN A 1 258 ? 1.307 -8.715 7.680 1.00 97.81 258 ASN A CA 1
ATOM 1869 C C . ASN A 1 258 ? 0.424 -9.465 6.663 1.00 97.81 258 ASN A C 1
ATOM 1871 O O . ASN A 1 258 ? -0.655 -9.978 6.974 1.00 97.81 258 ASN A O 1
ATOM 1875 N N . ILE A 1 259 ? 0.914 -9.549 5.426 1.00 98.25 259 ILE A N 1
ATOM 1876 C CA . ILE A 1 259 ? 0.278 -10.223 4.289 1.00 98.25 259 ILE A CA 1
ATOM 1877 C C . ILE A 1 259 ? 1.179 -11.346 3.770 1.00 98.25 259 ILE A C 1
ATOM 1879 O O . ILE A 1 259 ? 2.353 -11.128 3.529 1.00 98.25 259 ILE A O 1
ATOM 1883 N N . CYS A 1 260 ? 0.639 -12.535 3.520 1.00 98.12 260 CYS A N 1
ATOM 1884 C CA . CYS A 1 260 ? 1.261 -13.506 2.623 1.00 98.12 260 CYS A CA 1
ATOM 1885 C C . CYS A 1 260 ? 1.078 -13.031 1.181 1.00 98.12 260 CYS A C 1
ATOM 1887 O O . CYS A 1 260 ? 0.007 -13.250 0.605 1.00 98.12 260 CYS A O 1
ATOM 1889 N N . VAL A 1 261 ? 2.081 -12.375 0.596 1.00 98.69 261 VAL A N 1
ATOM 1890 C CA . VAL A 1 261 ? 2.025 -12.001 -0.827 1.00 98.69 261 VAL A CA 1
ATOM 1891 C C . VAL A 1 261 ? 1.875 -13.261 -1.675 1.00 98.69 261 VAL A C 1
ATOM 1893 O O . VAL A 1 261 ? 2.487 -14.290 -1.382 1.00 98.69 261 VAL A O 1
ATOM 1896 N N . GLU A 1 262 ? 1.028 -13.199 -2.705 1.00 98.69 262 GLU A N 1
ATOM 1897 C CA . GLU A 1 262 ? 0.764 -14.353 -3.562 1.00 98.69 262 GLU A CA 1
ATOM 1898 C C . GLU A 1 262 ? 2.088 -14.874 -4.174 1.00 98.69 262 GLU A C 1
ATOM 1900 O O . GLU A 1 262 ? 2.848 -14.084 -4.744 1.00 98.69 262 GLU A O 1
ATOM 1905 N N . PRO A 1 263 ? 2.414 -16.177 -4.040 1.00 98.12 263 PRO A N 1
ATOM 1906 C CA . PRO A 1 263 ? 3.725 -16.703 -4.425 1.00 98.12 263 PRO A CA 1
ATOM 1907 C C . PRO A 1 263 ? 4.167 -16.426 -5.870 1.00 98.12 263 PRO A C 1
ATOM 1909 O O . PRO A 1 263 ? 5.343 -16.139 -6.098 1.00 98.12 263 PRO A O 1
ATOM 1912 N N . SER A 1 264 ? 3.264 -16.495 -6.852 1.00 98.50 264 SER A N 1
ATOM 1913 C CA . SER A 1 264 ? 3.577 -16.193 -8.255 1.00 98.50 264 SER A CA 1
ATOM 1914 C C . SER A 1 264 ? 3.752 -14.691 -8.503 1.00 98.50 264 SER A C 1
ATOM 1916 O O . SER A 1 264 ? 4.636 -14.313 -9.275 1.00 98.50 264 SER A O 1
ATOM 1918 N N . LEU A 1 265 ? 3.009 -13.830 -7.792 1.00 98.88 265 LEU A N 1
ATOM 1919 C CA . LEU A 1 265 ? 3.242 -12.381 -7.794 1.00 98.88 265 LEU A CA 1
ATOM 1920 C C . LEU A 1 265 ? 4.617 -12.037 -7.216 1.00 98.88 265 LEU A C 1
ATOM 1922 O O . LEU A 1 265 ? 5.371 -11.274 -7.820 1.00 98.88 265 LEU A O 1
ATOM 1926 N N . LEU A 1 266 ? 4.965 -12.624 -6.068 1.00 98.81 266 LEU A N 1
ATOM 1927 C CA . LEU A 1 266 ? 6.258 -12.410 -5.419 1.00 98.81 266 LEU A CA 1
ATOM 1928 C C . LEU A 1 266 ? 7.415 -12.910 -6.296 1.00 98.81 266 LEU A C 1
ATOM 1930 O O . LEU A 1 266 ? 8.433 -12.229 -6.423 1.00 98.81 266 LEU A O 1
ATOM 1934 N N . ALA A 1 267 ? 7.260 -14.074 -6.933 1.00 98.81 267 ALA A N 1
ATOM 1935 C CA . ALA A 1 267 ? 8.245 -14.597 -7.876 1.00 98.81 267 ALA A CA 1
ATOM 1936 C C . ALA A 1 267 ? 8.433 -13.663 -9.084 1.00 98.81 267 ALA A C 1
ATOM 1938 O O . ALA A 1 267 ? 9.572 -13.373 -9.457 1.00 98.81 267 ALA A O 1
ATOM 1939 N N . LEU A 1 268 ? 7.337 -13.147 -9.655 1.00 98.88 268 LEU A N 1
ATOM 1940 C CA . LEU A 1 268 ? 7.391 -12.185 -10.756 1.00 98.88 268 LEU A CA 1
ATOM 1941 C C . LEU A 1 268 ? 8.082 -10.886 -10.326 1.00 98.88 268 LEU A C 1
ATOM 1943 O O . LEU A 1 268 ? 8.978 -10.415 -11.023 1.00 98.88 268 LEU A O 1
ATOM 1947 N N . TYR A 1 269 ? 7.720 -10.337 -9.163 1.00 98.88 269 TYR A N 1
ATOM 1948 C CA . TYR A 1 269 ? 8.370 -9.155 -8.600 1.00 98.88 269 TYR A CA 1
ATOM 1949 C C . TYR A 1 269 ? 9.885 -9.356 -8.479 1.00 98.88 269 TYR A C 1
ATOM 1951 O O . TYR A 1 269 ? 10.650 -8.555 -9.008 1.00 98.88 269 TYR A O 1
ATOM 1959 N N . ARG A 1 270 ? 10.325 -10.454 -7.852 1.00 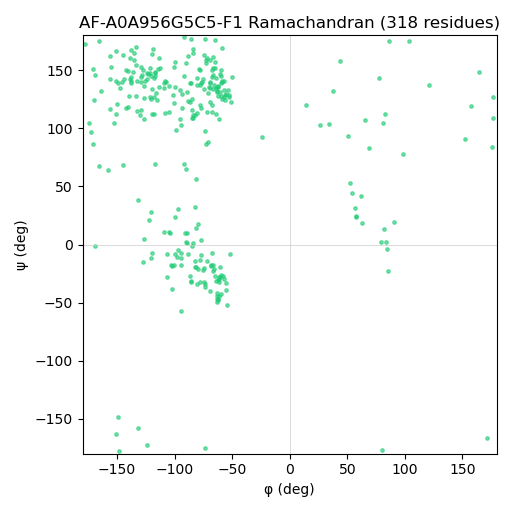98.88 270 ARG A N 1
ATOM 1960 C CA . ARG A 1 270 ? 11.751 -10.771 -7.656 1.00 98.88 270 ARG A CA 1
ATOM 1961 C C . ARG A 1 270 ? 12.512 -10.891 -8.971 1.00 98.88 270 ARG A C 1
ATOM 1963 O O . ARG A 1 270 ? 13.621 -10.378 -9.080 1.00 98.88 270 ARG A O 1
ATOM 1970 N N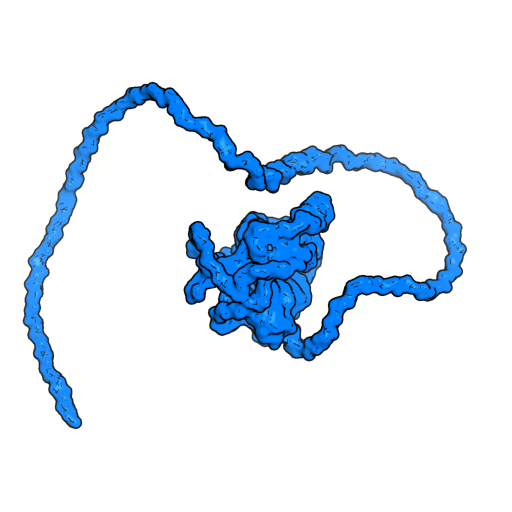 . ALA A 1 271 ? 11.920 -11.549 -9.966 1.00 98.88 271 ALA A N 1
ATOM 1971 C CA . ALA A 1 271 ? 12.535 -11.693 -11.281 1.00 98.88 271 ALA A CA 1
ATOM 1972 C C . ALA A 1 271 ? 12.718 -10.333 -11.973 1.00 98.88 271 ALA A C 1
ATOM 1974 O O . ALA A 1 271 ? 13.781 -10.055 -12.525 1.00 98.88 271 ALA A O 1
ATOM 1975 N N . LEU A 1 272 ? 11.700 -9.472 -11.920 1.00 98.69 272 LEU A N 1
ATOM 1976 C CA . LEU A 1 272 ? 11.730 -8.152 -12.550 1.00 98.69 272 LEU A CA 1
ATOM 1977 C C . LEU A 1 272 ? 12.610 -7.144 -11.794 1.00 98.69 272 LEU A C 1
ATOM 1979 O O . LEU A 1 272 ? 13.264 -6.303 -12.417 1.00 98.69 272 LEU A O 1
ATOM 1983 N N . ASP A 1 273 ? 12.681 -7.264 -10.469 1.00 98.44 273 ASP A N 1
ATOM 1984 C CA . ASP A 1 273 ? 13.606 -6.511 -9.625 1.00 98.44 273 ASP A CA 1
ATOM 1985 C C . ASP A 1 273 ? 15.062 -6.857 -9.956 1.00 98.44 273 ASP A C 1
ATOM 1987 O O . ASP A 1 273 ? 15.853 -5.971 -10.286 1.00 98.44 273 ASP A O 1
ATOM 1991 N N . ALA A 1 274 ? 15.385 -8.155 -10.011 1.00 98.12 274 ALA A N 1
ATOM 1992 C CA . ALA A 1 274 ? 16.700 -8.645 -10.419 1.00 98.12 274 ALA A CA 1
ATOM 1993 C C . ALA A 1 274 ? 17.059 -8.262 -11.868 1.00 98.12 274 ALA A C 1
ATOM 1995 O O . ALA A 1 274 ? 18.227 -8.028 -12.175 1.00 98.12 274 ALA A O 1
ATOM 1996 N N . ALA A 1 275 ? 16.063 -8.140 -12.753 1.00 97.81 275 ALA A N 1
ATOM 1997 C CA . ALA A 1 275 ? 16.231 -7.652 -14.123 1.00 97.81 275 ALA A CA 1
ATOM 1998 C C . ALA A 1 275 ? 16.385 -6.118 -14.223 1.00 97.81 275 ALA A C 1
ATOM 2000 O O . ALA A 1 275 ? 16.466 -5.566 -15.322 1.00 97.81 275 ALA A O 1
ATOM 2001 N N . GLY A 1 276 ? 16.435 -5.406 -13.095 1.00 96.75 276 GLY A N 1
ATOM 2002 C CA . GLY A 1 276 ? 16.748 -3.983 -13.049 1.00 96.75 276 GLY A CA 1
ATOM 2003 C C . GLY A 1 276 ? 15.542 -3.052 -13.150 1.00 96.75 276 GLY A C 1
ATOM 2004 O O . GLY A 1 276 ? 15.746 -1.871 -13.445 1.00 96.75 276 GLY A O 1
ATOM 2005 N N . ARG A 1 277 ? 14.321 -3.540 -12.882 1.00 97.25 277 ARG A N 1
ATOM 2006 C CA . ARG A 1 277 ? 13.113 -2.723 -12.632 1.00 97.25 277 ARG A CA 1
ATOM 2007 C C . ARG A 1 277 ? 12.646 -1.829 -13.793 1.00 97.25 277 ARG A C 1
ATOM 2009 O O . ARG A 1 277 ? 11.869 -0.900 -13.592 1.00 97.25 277 ARG A O 1
ATOM 2016 N N . GLY A 1 278 ? 13.086 -2.099 -15.026 1.00 97.44 278 GLY A N 1
ATOM 2017 C CA . GLY A 1 278 ? 12.543 -1.437 -16.229 1.00 97.44 278 GLY A CA 1
ATOM 2018 C C . GLY A 1 278 ? 11.091 -1.839 -16.533 1.00 97.44 278 GLY A C 1
ATOM 2019 O O . GLY A 1 278 ? 10.369 -1.156 -17.258 1.00 97.44 278 GLY A O 1
ATOM 2020 N N . THR A 1 279 ? 10.655 -2.947 -15.944 1.00 98.00 279 THR A N 1
ATOM 2021 C CA . THR A 1 279 ? 9.273 -3.421 -15.895 1.00 98.00 279 THR A CA 1
ATOM 2022 C C . THR A 1 279 ? 8.985 -3.905 -14.485 1.00 98.00 279 THR A C 1
ATOM 2024 O O . THR A 1 279 ? 9.892 -4.435 -13.848 1.00 98.00 279 THR A O 1
ATOM 2027 N N . LEU A 1 280 ? 7.750 -3.773 -14.013 1.00 98.75 280 LEU A N 1
ATOM 2028 C CA . LEU A 1 280 ? 7.311 -4.265 -12.704 1.00 98.75 280 LEU A CA 1
ATOM 2029 C C . LEU A 1 280 ? 5.950 -4.966 -12.826 1.00 98.75 280 LEU A C 1
ATOM 2031 O O . LEU A 1 280 ? 5.244 -4.738 -13.816 1.00 98.75 280 LEU A O 1
ATOM 2035 N N . PRO A 1 281 ? 5.578 -5.837 -11.867 1.00 98.81 281 PRO A N 1
ATOM 2036 C CA . PRO A 1 281 ? 4.274 -6.488 -11.885 1.00 98.81 281 PRO A CA 1
ATOM 2037 C C . PRO A 1 281 ? 3.148 -5.456 -11.868 1.00 98.81 281 PRO A C 1
ATOM 2039 O O . PRO A 1 281 ? 3.225 -4.462 -11.145 1.00 98.81 281 PRO A O 1
ATOM 2042 N N . ALA A 1 282 ? 2.102 -5.712 -12.643 1.00 98.50 282 ALA A N 1
ATOM 2043 C CA . ALA A 1 282 ? 0.907 -4.886 -12.706 1.00 98.50 282 ALA A CA 1
ATOM 2044 C C . ALA A 1 282 ? -0.311 -5.690 -12.245 1.00 98.50 282 ALA A C 1
ATOM 2046 O O . ALA A 1 282 ? -0.396 -6.895 -12.497 1.00 98.50 282 ALA A O 1
ATOM 2047 N N . LEU A 1 283 ? -1.224 -5.013 -11.553 1.00 98.56 283 LEU A N 1
ATOM 2048 C CA . LEU A 1 283 ? -2.425 -5.591 -10.972 1.00 98.56 283 LEU A CA 1
ATOM 2049 C C . LEU A 1 283 ? -3.675 -5.042 -11.655 1.00 98.56 283 LEU A C 1
ATOM 2051 O O . LEU A 1 283 ? -3.814 -3.828 -11.843 1.00 98.56 283 LEU A O 1
ATOM 2055 N N . ASP A 1 284 ? -4.606 -5.937 -11.960 1.00 97.12 284 ASP A N 1
ATOM 2056 C CA . ASP A 1 284 ? -5.957 -5.583 -12.388 1.00 97.12 284 ASP A CA 1
ATOM 2057 C C . ASP A 1 284 ? -6.791 -5.051 -11.206 1.00 97.12 284 ASP A C 1
ATOM 2059 O O . ASP A 1 284 ? -6.494 -5.348 -10.038 1.00 97.12 284 ASP A O 1
ATOM 2063 N N . PRO A 1 285 ? -7.868 -4.286 -11.468 1.00 93.06 285 PRO A N 1
ATOM 2064 C CA . PRO A 1 285 ? -8.802 -3.883 -10.423 1.00 93.06 285 PRO A CA 1
ATOM 2065 C C . PRO A 1 285 ? -9.315 -5.082 -9.615 1.00 93.06 285 PRO A C 1
ATOM 2067 O O . PRO A 1 285 ? -9.849 -6.034 -10.181 1.00 93.06 285 PRO A O 1
ATOM 2070 N N . GLN A 1 286 ? -9.193 -5.013 -8.284 1.00 95.50 286 GLN A N 1
ATOM 2071 C CA . GLN A 1 286 ? -9.617 -6.076 -7.362 1.00 95.50 286 GLN A CA 1
ATOM 2072 C C . GLN A 1 286 ? -8.952 -7.438 -7.615 1.00 95.50 286 GLN A C 1
ATOM 2074 O O . GLN A 1 286 ? -9.478 -8.478 -7.213 1.00 95.50 286 GLN A O 1
ATOM 2079 N N . GLN A 1 287 ? -7.779 -7.467 -8.246 1.00 98.06 287 GLN A N 1
ATOM 2080 C CA . GLN A 1 287 ? -7.032 -8.707 -8.394 1.00 98.06 287 GLN A CA 1
ATOM 2081 C C . GLN A 1 287 ? -6.545 -9.208 -7.023 1.00 98.06 287 GLN A C 1
ATOM 2083 O O . GLN A 1 287 ? -6.003 -8.410 -6.252 1.00 98.06 287 GLN A O 1
ATOM 2088 N N . PRO A 1 288 ? -6.700 -10.506 -6.691 1.00 98.31 288 PRO A N 1
ATOM 2089 C CA . PRO A 1 288 ? -6.086 -11.080 -5.497 1.00 98.31 288 PRO A CA 1
ATOM 2090 C C . PRO A 1 288 ? -4.576 -10.834 -5.510 1.00 98.31 288 PRO A C 1
ATOM 2092 O O . PRO A 1 288 ? -3.923 -11.134 -6.504 1.00 98.31 288 PRO A O 1
ATOM 2095 N N . MET A 1 289 ? -4.011 -10.311 -4.427 1.00 98.25 289 MET A N 1
ATOM 2096 C CA . MET A 1 289 ? -2.569 -10.021 -4.318 1.00 98.25 289 MET A CA 1
ATOM 2097 C C . MET A 1 289 ? -1.891 -10.776 -3.172 1.00 98.25 289 MET A C 1
ATOM 2099 O O . MET A 1 289 ? -0.665 -10.828 -3.094 1.00 98.25 289 MET A O 1
ATOM 2103 N N . GLY A 1 290 ? -2.678 -11.384 -2.287 1.00 98.38 290 GLY A N 1
ATOM 2104 C CA . GLY A 1 290 ? -2.162 -12.174 -1.183 1.00 98.38 290 GLY A CA 1
ATOM 2105 C C . GLY A 1 290 ? -3.249 -12.589 -0.206 1.00 98.38 290 GLY A C 1
ATOM 2106 O O . GLY A 1 290 ? -4.443 -12.495 -0.498 1.00 98.38 290 GLY A O 1
ATOM 2107 N N . ARG A 1 291 ? -2.825 -13.058 0.964 1.00 98.56 291 ARG A N 1
ATOM 2108 C CA . ARG A 1 291 ? -3.704 -13.445 2.070 1.00 98.56 291 ARG A CA 1
ATOM 2109 C C . ARG A 1 291 ? -3.287 -12.759 3.361 1.00 98.56 291 ARG A C 1
ATOM 2111 O O . ARG A 1 291 ? -2.095 -12.590 3.590 1.00 98.56 291 ARG A O 1
ATOM 2118 N N . ALA A 1 292 ? -4.229 -12.410 4.227 1.00 98.38 292 ALA A N 1
ATOM 2119 C CA . ALA A 1 292 ? -3.902 -11.914 5.561 1.00 98.38 292 ALA A CA 1
ATOM 2120 C C . ALA A 1 292 ? -3.092 -12.970 6.333 1.00 98.38 292 ALA A C 1
ATOM 2122 O O . ALA A 1 292 ? -3.499 -14.132 6.412 1.00 98.38 292 ALA A O 1
ATOM 2123 N N . ARG A 1 293 ? -1.937 -12.589 6.891 1.00 97.00 293 ARG A N 1
ATOM 2124 C CA . ARG A 1 293 ? -1.082 -13.517 7.650 1.00 97.00 293 ARG A CA 1
ATOM 2125 C C . ARG A 1 293 ? -1.621 -13.765 9.059 1.00 97.00 293 ARG A C 1
ATOM 2127 O O . ARG A 1 293 ? -1.476 -14.865 9.585 1.00 97.00 293 ARG A O 1
ATOM 2134 N N . GLY A 1 294 ? -2.259 -12.758 9.651 1.00 96.25 294 GLY A N 1
ATOM 2135 C CA . GLY A 1 294 ? -2.803 -12.806 11.005 1.00 96.25 294 GLY A CA 1
ATOM 2136 C C . GLY A 1 294 ? -4.238 -12.296 11.093 1.00 96.25 294 GLY A C 1
ATOM 2137 O O . GLY A 1 294 ? -4.975 -12.305 10.113 1.00 96.25 294 GLY A O 1
ATOM 2138 N N . ALA A 1 295 ? -4.626 -11.878 12.298 1.00 97.69 295 ALA A N 1
ATOM 2139 C CA . ALA A 1 295 ? -5.940 -11.294 12.577 1.00 97.69 295 ALA A CA 1
ATOM 2140 C C . ALA A 1 295 ? -6.007 -9.777 12.301 1.00 97.69 295 ALA A C 1
ATOM 2142 O O . ALA A 1 295 ? -7.046 -9.150 12.488 1.00 97.69 295 ALA A O 1
ATOM 2143 N N . GLU A 1 296 ? -4.894 -9.179 11.883 1.00 98.31 296 GLU A N 1
ATOM 2144 C CA . GLU A 1 296 ? -4.760 -7.760 11.575 1.00 98.31 296 GLU A CA 1
ATOM 2145 C C . GLU A 1 296 ? -3.780 -7.596 10.411 1.00 98.31 296 GLU A C 1
ATOM 2147 O O . GLU A 1 296 ? -2.763 -8.282 10.376 1.00 98.31 296 GLU A O 1
ATOM 2152 N N . ILE A 1 297 ? -4.066 -6.689 9.482 1.00 98.62 297 ILE A N 1
ATOM 2153 C CA . ILE A 1 297 ? -3.076 -6.163 8.533 1.00 98.62 297 ILE A CA 1
ATOM 2154 C C . ILE A 1 297 ? -2.813 -4.696 8.835 1.00 98.62 297 ILE A C 1
ATOM 2156 O O . ILE A 1 297 ? -3.716 -3.997 9.296 1.00 98.62 297 ILE A O 1
ATOM 2160 N N . HIS A 1 298 ? -1.615 -4.211 8.525 1.00 98.75 298 HIS A N 1
ATOM 2161 C CA . HIS A 1 298 ? -1.314 -2.789 8.638 1.00 98.75 298 HIS A CA 1
ATOM 2162 C C . HIS A 1 298 ? -1.359 -2.140 7.258 1.00 98.75 298 HIS A C 1
ATOM 2164 O O . HIS A 1 298 ? -0.712 -2.621 6.329 1.00 98.75 298 HIS A O 1
ATOM 2170 N N . VAL A 1 299 ? -2.112 -1.047 7.120 1.00 98.88 299 VAL A N 1
ATOM 2171 C CA . VAL A 1 299 ? -2.290 -0.343 5.844 1.00 98.88 299 VAL A CA 1
ATOM 2172 C C . VAL A 1 299 ? -1.962 1.135 5.997 1.00 98.88 299 VAL A C 1
ATOM 2174 O O . VAL A 1 299 ? -2.526 1.816 6.858 1.00 98.88 299 VAL A O 1
ATOM 2177 N N . ALA A 1 300 ? -1.065 1.635 5.147 1.00 98.81 300 ALA A N 1
ATOM 2178 C CA . ALA A 1 300 ? -0.744 3.055 5.031 1.00 98.81 300 ALA A CA 1
ATOM 2179 C C . ALA A 1 300 ? -1.000 3.553 3.609 1.00 98.81 300 ALA A C 1
ATOM 2181 O O . ALA A 1 300 ? -0.877 2.795 2.645 1.00 98.81 300 ALA A O 1
ATOM 2182 N N . ILE A 1 301 ? -1.311 4.843 3.482 1.00 98.38 301 ILE A N 1
ATOM 2183 C CA . ILE A 1 301 ? -1.511 5.508 2.195 1.00 98.38 301 ILE A CA 1
ATOM 2184 C C . ILE A 1 301 ? -0.577 6.704 2.088 1.00 98.38 301 ILE A C 1
ATOM 2186 O O . ILE A 1 301 ? -0.379 7.448 3.051 1.00 98.38 301 ILE A O 1
ATOM 2190 N N . ARG A 1 302 ? -0.057 6.910 0.880 1.00 98.19 302 ARG A N 1
ATOM 2191 C CA . ARG A 1 302 ? 0.523 8.177 0.461 1.00 98.19 302 ARG A CA 1
ATOM 2192 C C . ARG A 1 302 ? -0.236 8.795 -0.699 1.00 98.19 302 ARG A C 1
ATOM 2194 O O . ARG A 1 302 ? -0.717 8.072 -1.569 1.00 98.19 302 ARG A O 1
ATOM 2201 N N . ASP A 1 303 ? -0.259 10.120 -0.719 1.00 96.81 303 ASP A N 1
ATOM 2202 C CA . ASP A 1 303 ? -0.661 10.943 -1.857 1.00 96.81 303 ASP A CA 1
ATOM 2203 C C . ASP A 1 303 ? 0.527 11.817 -2.256 1.00 96.81 303 ASP A C 1
ATOM 2205 O O . ASP A 1 303 ? 0.940 12.689 -1.492 1.00 96.81 303 ASP A O 1
ATOM 2209 N N . THR A 1 304 ? 1.105 11.560 -3.433 1.00 96.12 304 THR A N 1
ATOM 2210 C CA . THR A 1 304 ? 2.165 12.412 -4.002 1.00 96.12 304 THR A CA 1
ATOM 2211 C C . THR A 1 304 ? 3.324 12.587 -3.005 1.00 96.12 304 THR A C 1
ATOM 2213 O O . THR A 1 304 ? 3.817 13.675 -2.724 1.00 96.12 304 THR A O 1
ATOM 2216 N N . GLY A 1 305 ? 3.717 11.472 -2.387 1.00 95.00 305 GLY A N 1
ATOM 2217 C CA . GLY A 1 305 ? 4.791 11.390 -1.403 1.00 95.00 305 GLY A CA 1
ATOM 2218 C C . GLY A 1 305 ? 4.382 11.707 0.037 1.00 95.00 305 GLY A C 1
ATOM 2219 O O . GLY A 1 305 ? 5.043 11.206 0.947 1.00 95.00 305 GLY A O 1
ATOM 2220 N N . ALA A 1 306 ? 3.295 12.447 0.269 1.00 97.00 306 ALA A N 1
ATOM 2221 C CA . ALA A 1 306 ? 2.827 12.787 1.610 1.00 97.00 306 ALA A CA 1
ATOM 2222 C C . ALA A 1 306 ? 2.108 11.606 2.272 1.00 97.00 306 ALA A C 1
ATOM 2224 O O . ALA A 1 306 ? 1.323 10.914 1.628 1.00 97.00 306 ALA A O 1
ATOM 2225 N N . TRP A 1 307 ? 2.349 11.381 3.566 1.00 97.94 307 TRP A N 1
ATOM 2226 C CA . TRP A 1 307 ? 1.610 10.380 4.337 1.00 97.94 307 TRP A CA 1
ATOM 2227 C C . TRP A 1 307 ? 0.199 10.864 4.646 1.00 97.94 307 TRP A C 1
ATOM 2229 O O . TRP A 1 307 ? 0.008 11.986 5.110 1.00 97.94 307 TRP A O 1
ATOM 2239 N N . MET A 1 308 ? -0.773 9.984 4.435 1.00 98.19 308 MET A N 1
ATOM 2240 C CA . MET A 1 308 ? -2.188 10.270 4.627 1.00 98.19 308 MET A CA 1
ATOM 2241 C C . MET A 1 308 ? -2.756 9.451 5.780 1.00 98.19 308 MET A C 1
ATOM 2243 O O . MET A 1 308 ? -2.208 8.416 6.159 1.00 98.19 308 MET A O 1
ATOM 2247 N N . ASP A 1 309 ? -3.889 9.900 6.317 1.00 98.50 309 ASP A N 1
ATOM 2248 C CA . ASP A 1 309 ? -4.637 9.129 7.302 1.00 98.50 309 ASP A CA 1
ATOM 2249 C C . ASP A 1 309 ? -5.522 8.101 6.573 1.00 98.50 309 ASP A C 1
ATOM 2251 O O . ASP A 1 309 ? -6.481 8.491 5.894 1.00 98.50 309 ASP A O 1
ATOM 2255 N N . PRO A 1 310 ? -5.236 6.789 6.688 1.00 98.50 310 PRO A N 1
ATOM 2256 C CA . PRO A 1 310 ? -5.958 5.744 5.961 1.00 98.50 310 PRO A CA 1
ATOM 2257 C C . PRO A 1 310 ? -7.418 5.588 6.416 1.00 98.50 310 PRO A C 1
ATOM 2259 O O . PRO A 1 310 ? -8.181 4.854 5.792 1.00 98.50 310 PRO A O 1
ATOM 2262 N N . ARG A 1 311 ? -7.846 6.271 7.484 1.00 98.44 311 ARG A N 1
ATOM 2263 C CA . ARG A 1 311 ? -9.222 6.229 8.003 1.00 98.44 311 ARG A CA 1
ATOM 2264 C C . ARG A 1 311 ? -10.140 7.268 7.362 1.00 98.44 311 ARG A C 1
ATOM 2266 O O . ARG A 1 311 ? -11.340 7.256 7.631 1.00 98.44 311 ARG A O 1
ATOM 2273 N N . VAL A 1 312 ? -9.601 8.192 6.564 1.00 97.69 312 VAL A N 1
ATOM 2274 C CA . VAL A 1 312 ? -10.370 9.313 6.007 1.00 97.69 312 VAL A CA 1
ATOM 2275 C C . VAL A 1 312 ? -11.463 8.815 5.068 1.00 97.69 312 VAL A C 1
ATOM 2277 O O . VAL A 1 312 ? -11.192 8.311 3.977 1.00 97.69 312 VAL A O 1
ATOM 2280 N N . ARG A 1 313 ? -12.720 8.994 5.489 1.00 96.69 313 ARG A N 1
ATOM 2281 C CA . ARG A 1 313 ? -13.891 8.414 4.825 1.00 96.69 313 ARG A CA 1
ATOM 2282 C C . ARG A 1 313 ? -14.074 8.916 3.396 1.00 96.69 313 ARG A C 1
ATOM 2284 O O . ARG A 1 313 ? -14.285 8.116 2.489 1.00 96.69 313 ARG A O 1
ATOM 2291 N N . LYS A 1 314 ? -13.992 10.237 3.200 1.00 94.25 314 LYS A N 1
ATOM 2292 C CA . LYS A 1 314 ? -14.293 10.883 1.911 1.00 94.25 314 LYS A CA 1
ATOM 2293 C C . LYS A 1 314 ? -13.377 10.426 0.773 1.00 94.25 314 LYS A C 1
ATOM 2295 O O . LYS A 1 314 ? -13.808 10.399 -0.376 1.00 94.25 314 LYS A O 1
ATOM 2300 N N . ASP A 1 315 ? -12.140 10.053 1.091 1.00 94.62 315 ASP A N 1
ATOM 2301 C CA . ASP A 1 315 ? -11.139 9.717 0.084 1.00 94.62 315 ASP A CA 1
ATOM 2302 C C . ASP A 1 315 ? -11.121 8.205 -0.158 1.00 94.62 315 ASP A C 1
ATOM 2304 O O . ASP A 1 315 ? -11.400 7.758 -1.268 1.00 94.62 315 ASP A O 1
ATOM 2308 N N . TRP A 1 316 ? -10.891 7.400 0.883 1.00 96.81 316 TRP A N 1
ATOM 2309 C CA . TRP A 1 316 ? -10.583 5.970 0.722 1.00 96.81 316 TRP A CA 1
ATOM 2310 C C . TRP A 1 316 ? -11.773 5.033 0.960 1.00 96.81 316 TRP A C 1
ATOM 2312 O O . TRP A 1 316 ? -11.659 3.824 0.745 1.00 96.81 316 TRP A O 1
ATOM 2322 N N . TRP A 1 317 ? -12.902 5.563 1.438 1.00 96.94 317 TRP A N 1
ATOM 2323 C CA . TRP A 1 317 ? -14.060 4.778 1.879 1.00 96.94 317 TRP A CA 1
ATOM 2324 C C . TRP A 1 317 ? -15.373 5.298 1.287 1.00 96.94 317 TRP A C 1
ATOM 2326 O O . TRP A 1 317 ? -16.408 5.331 1.951 1.00 96.94 317 TRP A O 1
ATOM 2336 N N . GLN A 1 318 ? -15.349 5.720 0.025 1.00 93.62 318 GLN A N 1
ATOM 2337 C CA . GLN A 1 318 ? -16.516 6.301 -0.628 1.00 93.62 318 GLN A CA 1
ATOM 2338 C C . GLN A 1 318 ? -17.668 5.292 -0.702 1.00 93.62 318 GLN A C 1
ATOM 2340 O O . GLN A 1 318 ? -17.516 4.168 -1.186 1.00 93.62 318 GLN A O 1
ATOM 2345 N N . GLY A 1 319 ? -18.844 5.716 -0.234 1.00 90.31 319 GLY A N 1
ATOM 2346 C CA . GLY A 1 319 ? -20.035 4.867 -0.146 1.00 90.31 319 GLY A CA 1
ATOM 2347 C C . GLY A 1 319 ? -20.088 3.966 1.093 1.00 90.31 319 GLY A C 1
ATOM 2348 O O . GLY A 1 319 ? -20.909 3.046 1.118 1.00 90.31 319 GLY A O 1
ATOM 2349 N N . LYS A 1 320 ? -19.235 4.207 2.098 1.00 92.19 320 LYS A N 1
ATOM 2350 C CA . LYS A 1 320 ? -19.209 3.497 3.383 1.00 92.19 320 LYS A CA 1
ATOM 2351 C C . LYS A 1 320 ? -19.379 4.428 4.579 1.00 92.19 320 LYS A C 1
ATOM 2353 O O . LYS A 1 320 ? -19.116 5.647 4.462 1.00 92.19 320 LYS A O 1
#

Solvent-accessible surface area (backbone atoms only — not comparable to full-atom values): 19917 Å² total; per-residue (Å²): 133,88,85,86,87,83,85,84,89,90,85,82,92,82,89,81,86,85,91,79,91,82,93,83,88,84,88,78,89,84,87,90,86,81,88,81,91,84,89,80,84,94,76,90,90,86,87,86,89,70,75,85,77,62,64,78,70,64,65,78,73,68,78,83,77,86,87,81,85,88,88,86,89,81,87,88,89,84,90,85,88,79,93,80,84,89,80,86,74,86,74,91,83,73,79,81,79,76,76,70,62,84,69,47,60,47,72,60,88,89,69,82,76,54,70,41,67,40,76,41,70,55,96,63,62,46,89,78,29,66,90,45,26,61,86,68,35,55,73,43,82,51,96,63,82,61,51,76,40,88,74,87,78,90,64,71,88,65,41,53,58,23,57,29,38,26,36,88,84,51,47,82,61,58,38,78,42,37,19,26,37,35,36,73,34,80,91,79,67,40,73,61,51,73,41,65,76,42,72,37,32,30,32,27,33,46,45,53,62,44,38,64,31,23,39,46,37,49,70,46,65,56,56,96,72,22,26,32,29,50,66,31,72,47,72,41,33,41,18,37,24,48,39,44,49,46,62,50,69,61,48,46,33,42,39,38,34,45,27,20,36,26,52,68,55,44,51,48,38,51,55,28,50,75,70,65,42,59,33,34,34,32,36,46,66,50,33,76,53,25,15,28,61,33,57,44,30,40,35,30,33,27,53,44,58,41,63,32,47,63,41,33,29,76,55,26,31,72,96,110

Radius of gyration: 30.07 Å; Cα contacts (8 Å, |Δi|>4): 557; chains: 1; bounding box: 118×80×57 Å

Foldseek 3Di:
DDDDDDDDDDDDDDDDDDDDDDDDDDDDDDDDDDDDDDDDDDDDDDPDPPPPPPVVPPVVPPPPDDDDDDDDDDDDDDDDDDDDDDDDDDDPPDPPCPDDDPLLLAADPPADWDKDFFPAADPDQLVLQVQNDVVLWDKDFDPDDFAFDADDDDEPPQAAFAQLLQAPVSDQFGFPTFIWTFDADPVVSHGDGTDPVVPGFKTKGFDARSGWTFGGATNADQPPQFQWFWLDDDQFKTKIFRHRHSGLQAHKIKIKGQWRFRPNLNVQQVVCSVVRRSMTITHHGRRGGTGRRHRIMMMGMDHNSHRDHCSHCRRRPPPD

Mean predicted aligned error: 15.32 Å

Secondary structure (DSSP, 8-state):
------PPPP---------------------------------S--SSSSSTTTGGGTGGGTTTS-----------------------PPPS---------TTTTPPPTT---EEEE-SB--SS-GGG-TTT-GGGS-EEE----SS-B---S---TT---BGGGGBTT-PPPPEEEEEEEEEEETTTTEEEEE--SSS-SEEEEE--TT-EEEPPB-S---STT--EEEEEE-SSEEEEESSSBSSSSSSEEEEEESEEE-HHHHHHHHHHHHTTSSEEEEE-TT-EEEEESSSEEEEEEEETTEEE-TTBHHHH-TT-

pLDDT: mean 78.54, std 26.98, range [28.45, 98.94]